Protein AF-0000000085929677 (afdb_homodimer)

Solvent-accessible surface area (backbone atoms only — not comparable to full-atom values): 17953 Å² total; per-residue (Å²): 84,42,35,70,57,29,48,53,64,52,58,79,39,58,42,32,33,99,44,81,72,55,66,71,58,53,51,53,22,50,50,44,24,48,51,40,72,34,74,93,67,55,65,31,50,36,37,35,42,33,67,50,66,70,58,38,46,54,53,15,62,35,29,79,76,27,44,45,28,61,43,31,46,30,35,38,38,39,21,22,24,54,87,64,30,90,55,18,65,49,28,34,31,30,22,50,46,33,34,44,47,38,31,30,44,69,70,28,25,24,28,84,19,81,25,55,98,37,56,42,52,99,88,42,39,20,41,56,52,50,26,66,75,28,57,47,55,86,59,46,39,45,47,32,37,33,27,31,22,39,56,63,64,86,77,81,72,75,54,75,82,55,57,57,57,88,40,33,13,38,64,30,57,82,32,73,62,114,84,42,35,71,57,27,48,54,64,52,57,79,39,59,42,31,33,100,45,80,72,56,67,69,57,53,51,53,23,50,50,44,24,47,50,40,71,34,75,93,68,55,65,31,51,36,37,35,43,32,66,50,67,70,59,36,45,54,52,15,62,36,29,80,78,28,43,46,29,61,45,31,46,29,35,39,38,39,19,21,24,54,86,65,30,90,55,18,66,48,29,32,31,31,22,52,46,32,34,45,46,40,31,31,45,71,70,30,25,23,28,84,19,80,26,54,97,37,58,41,52,100,86,40,37,19,43,56,53,50,26,66,74,29,58,47,56,87,59,47,41,46,47,32,37,33,27,32,22,41,58,62,64,85,77,80,71,76,56,75,79,55,56,58,57,89,39,33,12,39,63,29,56,83,32,76,63,116

Nearest PDB structures (foldseek):
  5j6c-assembly1_B  TM=9.788E-01  e=1.350E-22  Clostridioides difficile R20291
  8cqu-assembly1_A  TM=9.724E-01  e=2.068E-21  Bacteroides thetaiotaomicron
  3m5k-assembly1_B  TM=9.484E-01  e=1.165E-19  Parabacteroides distasonis ATCC 8503
  3kwk-assembly1_A-2  TM=9.460E-01  e=5.844E-19  Bacteroides thetaiotaomicron VPI-5482
  3e10-assembly1_A  TM=9.306E-01  e=8.952E-18  Clostridium acetobutylicum

Structure (mmCIF, N/CA/C/O backbone):
data_AF-0000000085929677-model_v1
#
loop_
_entity.id
_entity.type
_entity.pdbx_description
1 polymer 'Nitroreductase family protein'
#
loop_
_atom_site.group_PDB
_atom_site.id
_atom_site.type_symbol
_atom_site.label_atom_id
_atom_site.label_alt_id
_atom_site.label_comp_id
_atom_site.label_asym_id
_atom_site.label_entity_id
_atom_site.label_seq_id
_atom_site.pdbx_PDB_ins_code
_atom_site.Cartn_x
_atom_site.Cartn_y
_atom_site.Cartn_z
_atom_site.occupancy
_atom_site.B_iso_or_equiv
_atom_site.auth_seq_id
_atom_site.auth_comp_id
_atom_site.auth_asym_id
_atom_site.auth_atom_id
_atom_site.pdbx_PDB_model_num
ATOM 1 N N . MET A 1 1 ? 5.938 11.852 -14.688 1 96.94 1 MET A N 1
ATOM 2 C CA . MET A 1 1 ? 7.004 10.875 -14.531 1 96.94 1 MET A CA 1
ATOM 3 C C . MET A 1 1 ? 6.5 9.469 -14.836 1 96.94 1 MET A C 1
ATOM 5 O O . MET A 1 1 ? 5.363 9.125 -14.516 1 96.94 1 MET A O 1
ATOM 9 N N . GLU A 1 2 ? 7.379 8.625 -15.414 1 98.38 2 GLU A N 1
ATOM 10 C CA . GLU A 1 2 ? 7.02 7.238 -15.688 1 98.38 2 GLU A CA 1
ATOM 11 C C . GLU A 1 2 ? 6.883 6.438 -14.398 1 98.38 2 GLU A C 1
ATOM 13 O O . GLU A 1 2 ? 7.57 6.719 -13.414 1 98.38 2 GLU A O 1
ATOM 18 N N . PHE A 1 3 ? 6.012 5.434 -14.422 1 98.75 3 PHE A N 1
ATOM 19 C CA . PHE A 1 3 ? 5.695 4.672 -13.219 1 98.75 3 PHE A CA 1
ATOM 20 C C . PHE A 1 3 ? 6.953 4.07 -12.609 1 98.75 3 PHE A C 1
ATOM 22 O O . PHE A 1 3 ? 7.238 4.277 -11.43 1 98.75 3 PHE A O 1
ATOM 29 N N . PHE A 1 4 ? 7.723 3.307 -13.375 1 98.38 4 PHE A N 1
ATOM 30 C CA . PHE A 1 4 ? 8.867 2.594 -12.812 1 98.38 4 PHE A CA 1
ATOM 31 C C . PHE A 1 4 ? 9.945 3.57 -12.367 1 98.38 4 PHE A C 1
ATOM 33 O O . PHE A 1 4 ? 10.664 3.309 -11.398 1 98.38 4 PHE A O 1
ATOM 40 N N . GLU A 1 5 ? 10.047 4.66 -13.016 1 98.19 5 GLU A N 1
ATOM 41 C CA . GLU A 1 5 ? 10.945 5.719 -12.555 1 98.19 5 GLU A CA 1
ATOM 42 C C . GLU A 1 5 ? 10.5 6.27 -11.203 1 98.19 5 GLU A C 1
ATOM 44 O O . GLU A 1 5 ? 11.328 6.527 -10.328 1 98.19 5 GLU A O 1
ATOM 49 N N . THR A 1 6 ? 9.188 6.5 -11.039 1 98.75 6 THR A N 1
ATOM 50 C CA . THR A 1 6 ? 8.625 7.016 -9.797 1 98.75 6 THR A CA 1
ATOM 51 C C . THR A 1 6 ? 8.945 6.09 -8.633 1 98.75 6 THR A C 1
ATOM 53 O O . THR A 1 6 ? 9.391 6.547 -7.578 1 98.75 6 THR A O 1
ATOM 56 N N . VAL A 1 7 ? 8.75 4.789 -8.844 1 98.19 7 VAL A N 1
ATOM 57 C CA . VAL A 1 7 ? 8.984 3.777 -7.82 1 98.19 7 VAL A CA 1
ATOM 58 C C . VAL A 1 7 ? 10.461 3.756 -7.441 1 98.19 7 VAL A C 1
ATOM 60 O O . VAL A 1 7 ? 10.805 3.711 -6.258 1 98.19 7 VAL A O 1
ATOM 63 N N . LYS A 1 8 ? 11.273 3.814 -8.367 1 97.06 8 LYS A N 1
ATOM 64 C CA . LYS A 1 8 ? 12.711 3.756 -8.133 1 97.06 8 LYS A CA 1
ATOM 65 C C . LYS A 1 8 ? 13.211 5.035 -7.461 1 97.06 8 LYS A C 1
ATOM 67 O O . LYS A 1 8 ? 14.141 4.996 -6.656 1 97.06 8 LYS A O 1
ATOM 72 N N . LYS A 1 9 ? 12.625 6.125 -7.77 1 97.69 9 LYS A N 1
ATOM 73 C CA . LYS A 1 9 ? 13.062 7.434 -7.281 1 97.69 9 LYS A CA 1
ATOM 74 C C . LYS A 1 9 ? 12.555 7.691 -5.867 1 97.69 9 LYS A C 1
ATOM 76 O O . LYS A 1 9 ? 13.156 8.461 -5.117 1 97.69 9 LYS A O 1
ATOM 81 N N . ARG A 1 10 ? 11.43 7.113 -5.504 1 98.56 10 ARG A N 1
ATOM 82 C CA . ARG A 1 10 ? 10.836 7.375 -4.199 1 98.56 10 ARG A CA 1
ATOM 83 C C . ARG A 1 10 ? 11.797 7.016 -3.074 1 98.56 10 ARG A C 1
ATOM 85 O O . ARG A 1 10 ? 12.281 5.883 -3.002 1 98.56 10 ARG A O 1
ATOM 92 N N . ARG A 1 11 ? 12.117 7.926 -2.203 1 98.5 11 ARG A N 1
ATOM 93 C CA . ARG A 1 11 ? 12.883 7.816 -0.963 1 98.5 11 ARG A CA 1
ATOM 94 C C . ARG A 1 11 ? 12.172 8.539 0.178 1 98.5 11 ARG A C 1
ATOM 96 O O . ARG A 1 11 ? 11.391 9.469 -0.056 1 98.5 11 ARG A O 1
ATOM 103 N N . SER A 1 12 ? 12.492 8.086 1.365 1 98.69 12 SER A N 1
ATOM 104 C CA . SER A 1 12 ? 11.977 8.828 2.512 1 98.69 12 SER A CA 1
ATOM 105 C C . SER A 1 12 ? 12.734 10.133 2.713 1 98.69 12 SER A C 1
ATOM 107 O O . SER A 1 12 ? 13.867 10.125 3.201 1 98.69 12 SER A O 1
ATOM 109 N N . ILE A 1 13 ? 12.125 11.219 2.303 1 98.88 13 ILE A N 1
ATOM 110 C CA . ILE A 1 13 ? 12.695 12.555 2.463 1 98.88 13 ILE A CA 1
ATOM 111 C C . ILE A 1 13 ? 12.234 13.156 3.789 1 98.88 13 ILE A C 1
ATOM 113 O O . ILE A 1 13 ? 11.039 13.219 4.066 1 98.88 13 ILE A O 1
ATOM 117 N N . ARG A 1 14 ? 13.156 13.656 4.598 1 98.81 14 ARG A N 1
ATOM 118 C CA . ARG A 1 14 ? 12.82 14.039 5.965 1 98.81 14 ARG A CA 1
ATOM 119 C C . ARG A 1 14 ? 13.211 15.484 6.242 1 98.81 14 ARG A C 1
ATOM 121 O O . ARG A 1 14 ? 13.109 15.953 7.379 1 98.81 14 ARG A O 1
ATOM 128 N N . GLU A 1 15 ? 13.758 16.141 5.293 1 98.88 15 GLU A N 1
ATOM 129 C CA . GLU A 1 15 ? 14.062 17.578 5.332 1 98.88 15 GLU A CA 1
ATOM 130 C C . GLU A 1 15 ? 13.477 18.297 4.121 1 98.88 15 GLU A C 1
ATOM 132 O O . GLU A 1 15 ? 13.656 17.859 2.982 1 98.88 15 GLU A O 1
ATOM 137 N N . TYR A 1 16 ? 12.875 19.438 4.336 1 98.94 16 TYR A N 1
ATOM 138 C CA . TYR A 1 16 ? 12.125 20.094 3.277 1 98.94 16 TYR A CA 1
ATOM 139 C C . TYR A 1 16 ? 12.484 21.578 3.195 1 98.94 16 TYR A C 1
ATOM 141 O O . TYR A 1 16 ? 12.875 22.188 4.195 1 98.94 16 TYR A O 1
ATOM 149 N N . GLN A 1 17 ? 12.359 22.062 2.023 1 98.81 17 GLN A N 1
ATOM 150 C CA . GLN A 1 17 ? 12.492 23.5 1.821 1 98.81 17 GLN A CA 1
ATOM 151 C C . GLN A 1 17 ? 11.312 24.25 2.434 1 98.81 17 GLN A C 1
ATOM 153 O O . GLN A 1 17 ? 10.219 23.703 2.572 1 98.81 17 GLN A O 1
ATOM 158 N N . ASP A 1 18 ? 11.586 25.516 2.762 1 98.19 18 ASP A N 1
ATOM 159 C CA . ASP A 1 18 ? 10.508 26.391 3.195 1 98.19 18 ASP A CA 1
ATOM 160 C C . ASP A 1 18 ? 9.719 26.922 2 1 98.19 18 ASP A C 1
ATOM 162 O O . ASP A 1 18 ? 9.836 28.109 1.644 1 98.19 18 ASP A O 1
ATOM 166 N N . LYS A 1 19 ? 9.008 26.125 1.366 1 98.56 19 LYS A N 1
ATOM 167 C CA . LYS A 1 19 ? 8.219 26.391 0.167 1 98.56 19 LYS A CA 1
ATOM 168 C C . LYS A 1 19 ? 6.879 25.656 0.213 1 98.56 19 LYS A C 1
ATOM 170 O O . LYS A 1 19 ? 6.84 24.438 0.382 1 98.56 19 LYS A O 1
ATOM 175 N N . LYS A 1 20 ? 5.844 26.406 0.092 1 98.5 20 LYS A N 1
ATOM 176 C CA . LYS A 1 20 ? 4.5 25.844 0.166 1 98.5 20 LYS A CA 1
ATOM 177 C C . LYS A 1 20 ? 4.242 24.891 -1.002 1 98.5 20 LYS A C 1
ATOM 179 O O . LYS A 1 20 ? 4.688 25.141 -2.123 1 98.5 20 LYS A O 1
ATOM 184 N N . VAL A 1 21 ? 3.529 23.859 -0.742 1 98.88 21 VAL A N 1
ATOM 185 C CA . VAL A 1 21 ? 3.049 22.984 -1.802 1 98.88 21 VAL A CA 1
ATOM 186 C C . VAL A 1 21 ? 1.75 23.531 -2.385 1 98.88 21 VAL A C 1
ATOM 188 O O . VAL A 1 21 ? 0.782 23.766 -1.654 1 98.88 21 VAL A O 1
ATOM 191 N N . PRO A 1 22 ? 1.671 23.766 -3.629 1 98.69 22 PRO A N 1
ATOM 192 C CA . PRO A 1 22 ? 0.451 24.312 -4.23 1 98.69 22 PRO A CA 1
ATOM 193 C C . PRO A 1 22 ? -0.762 23.406 -4.027 1 98.69 22 PRO A C 1
ATOM 195 O O . PRO A 1 22 ? -0.64 22.172 -4.098 1 98.69 22 PRO A O 1
ATOM 198 N N . LYS A 1 23 ? -1.898 24.031 -3.844 1 98.25 23 LYS A N 1
ATOM 199 C CA . LYS A 1 23 ? -3.141 23.312 -3.594 1 98.25 23 LYS A CA 1
ATOM 200 C C . LYS A 1 23 ? -3.439 22.328 -4.723 1 98.25 23 LYS A C 1
ATOM 202 O O . LYS A 1 23 ? -3.926 21.219 -4.477 1 98.25 23 LYS A O 1
ATOM 207 N N . GLU A 1 24 ? -3.203 22.719 -5.934 1 98.44 24 GLU A N 1
ATOM 208 C CA . GLU A 1 24 ? -3.469 21.859 -7.086 1 98.44 24 GLU A CA 1
ATOM 209 C C . GLU A 1 24 ? -2.668 20.562 -7.008 1 98.44 24 GLU A C 1
ATOM 211 O O . GLU A 1 24 ? -3.145 19.516 -7.43 1 98.44 24 GLU A O 1
ATOM 216 N N . MET A 1 25 ? -1.439 20.641 -6.516 1 98.81 25 MET A N 1
ATOM 217 C CA . MET A 1 25 ? -0.612 19.453 -6.348 1 98.81 25 MET A CA 1
ATOM 218 C C . MET A 1 25 ? -1.161 18.547 -5.238 1 98.81 25 MET A C 1
ATOM 220 O O . MET A 1 25 ? -1.156 17.328 -5.363 1 98.81 25 MET A O 1
ATOM 224 N N . VAL A 1 26 ? -1.653 19.172 -4.156 1 98.94 26 VAL A N 1
ATOM 225 C CA . VAL A 1 26 ? -2.266 18.422 -3.066 1 98.94 26 VAL A CA 1
ATOM 226 C C . VAL A 1 26 ? -3.484 17.656 -3.586 1 98.94 26 VAL A C 1
ATOM 228 O O . VAL A 1 26 ? -3.678 16.484 -3.26 1 98.94 26 VAL A O 1
ATOM 231 N N . GLU A 1 27 ? -4.293 18.328 -4.406 1 98.62 27 GLU A N 1
ATOM 232 C CA . GLU A 1 27 ? -5.484 17.703 -4.977 1 98.62 27 GLU A CA 1
ATOM 233 C C . GLU A 1 27 ? -5.109 16.516 -5.863 1 98.62 27 GLU A C 1
ATOM 235 O O . GLU A 1 27 ? -5.762 15.469 -5.82 1 98.62 27 GLU A O 1
ATOM 240 N N . LYS A 1 28 ? -4.086 16.672 -6.652 1 98.5 28 LYS A N 1
ATOM 241 C CA . LYS A 1 28 ? -3.631 15.602 -7.523 1 98.5 28 LYS A CA 1
ATOM 242 C C . LYS A 1 28 ? -3.129 14.414 -6.711 1 98.5 28 LYS A C 1
ATOM 244 O O . LYS A 1 28 ? -3.371 13.258 -7.074 1 98.5 28 LYS A O 1
ATOM 249 N N . ILE A 1 29 ? -2.42 14.664 -5.66 1 98.94 29 ILE A N 1
ATOM 250 C CA . ILE A 1 29 ? -1.93 13.625 -4.762 1 98.94 29 ILE A CA 1
ATOM 251 C C . ILE A 1 29 ? -3.109 12.859 -4.164 1 98.94 29 ILE A C 1
ATOM 253 O O . ILE A 1 29 ? -3.121 11.625 -4.168 1 98.94 29 ILE A O 1
ATOM 257 N N . LEU A 1 30 ? -4.125 13.562 -3.707 1 98.81 30 LEU A N 1
ATOM 258 C CA . LEU A 1 30 ? -5.281 12.945 -3.068 1 98.81 30 LEU A CA 1
ATOM 259 C C . LEU A 1 30 ? -6.117 12.18 -4.086 1 98.81 30 LEU A C 1
ATOM 261 O O . LEU A 1 30 ? -6.703 11.141 -3.764 1 98.81 30 LEU A O 1
ATOM 265 N N . GLU A 1 31 ? -6.238 12.68 -5.289 1 97.75 31 GLU A N 1
ATOM 266 C CA . GLU A 1 31 ? -6.922 11.938 -6.34 1 97.75 31 GLU A CA 1
ATOM 267 C C . GLU A 1 31 ? -6.293 10.555 -6.535 1 97.75 31 GLU A C 1
ATOM 269 O O . GLU A 1 31 ? -7.004 9.562 -6.695 1 97.75 31 GLU A O 1
ATOM 274 N N . ALA A 1 32 ? -4.969 10.492 -6.543 1 98.44 32 ALA A N 1
ATOM 275 C CA . ALA A 1 32 ? -4.277 9.211 -6.637 1 98.44 32 ALA A CA 1
ATOM 276 C C . ALA A 1 32 ? -4.645 8.305 -5.469 1 98.44 32 ALA A C 1
ATOM 278 O O . ALA A 1 32 ? -4.789 7.09 -5.641 1 98.44 32 ALA A O 1
ATOM 279 N N . ALA A 1 33 ? -4.762 8.859 -4.301 1 98.75 33 ALA A N 1
ATOM 280 C CA . ALA A 1 33 ? -5.141 8.086 -3.125 1 98.75 33 ALA A CA 1
ATOM 281 C C . ALA A 1 33 ? -6.543 7.508 -3.275 1 98.75 33 ALA A C 1
ATOM 283 O O . ALA A 1 33 ? -6.793 6.355 -2.916 1 98.75 33 ALA A O 1
ATOM 284 N N . PHE A 1 34 ? -7.484 8.25 -3.873 1 98.25 34 PHE A N 1
ATOM 285 C CA . PHE A 1 34 ? -8.867 7.82 -4.039 1 98.25 34 PHE A CA 1
ATOM 286 C C . PHE A 1 34 ? -8.953 6.645 -5.004 1 98.25 34 PHE A C 1
ATOM 288 O O . PHE A 1 34 ? -9.844 5.801 -4.883 1 98.25 34 PHE A O 1
ATOM 295 N N . TYR A 1 35 ? -8 6.59 -5.859 1 97.81 35 TYR A N 1
ATOM 296 C CA . TYR A 1 35 ? -8.016 5.531 -6.863 1 97.81 35 TYR A CA 1
ATOM 297 C C . TYR A 1 35 ? -7.371 4.258 -6.324 1 97.81 35 TYR A C 1
ATOM 299 O O . TYR A 1 35 ? -7.363 3.227 -7 1 97.81 35 TYR A O 1
ATOM 307 N N . SER A 1 36 ? -6.805 4.324 -5.113 1 98.31 36 SER A N 1
ATOM 308 C CA . SER A 1 36 ? -6.262 3.102 -4.531 1 98.31 36 SER A CA 1
ATOM 309 C C . SER A 1 36 ? -7.355 2.059 -4.32 1 98.31 36 SER A C 1
ATOM 311 O O . SER A 1 36 ? -8.5 2.402 -4.035 1 98.31 36 SER A O 1
ATOM 313 N N . PRO A 1 37 ? -7.039 0.77 -4.516 1 98.38 37 PRO A N 1
ATOM 314 C CA . PRO A 1 37 ? -8.047 -0.258 -4.238 1 98.38 37 PRO A CA 1
ATOM 315 C C . PRO A 1 37 ? -8.375 -0.376 -2.752 1 98.38 37 PRO A C 1
ATOM 317 O O . PRO A 1 37 ? -7.551 -0.021 -1.903 1 98.38 37 PRO A O 1
ATOM 320 N N . SER A 1 38 ? -9.594 -0.816 -2.477 1 98.19 38 SER A N 1
ATOM 321 C CA . SER A 1 38 ? -10.039 -1.132 -1.124 1 98.19 38 SER A CA 1
ATOM 322 C C . SER A 1 38 ? -10.914 -2.381 -1.106 1 98.19 38 SER A C 1
ATOM 324 O O . SER A 1 38 ? -11.516 -2.74 -2.121 1 98.19 38 SER A O 1
ATOM 326 N N . SER A 1 39 ? -10.82 -3.043 0.003 1 98.38 39 SER A N 1
ATOM 327 C CA . SER A 1 39 ? -11.641 -4.238 0.16 1 98.38 39 SER A CA 1
ATOM 328 C C . SER A 1 39 ? -13.109 -3.941 -0.142 1 98.38 39 SER A C 1
ATOM 330 O O . SER A 1 39 ? -13.703 -3.035 0.449 1 98.38 39 SER A O 1
ATOM 332 N N . ARG A 1 40 ? -13.688 -4.688 -1.101 1 97.19 40 ARG A N 1
ATOM 333 C CA . ARG A 1 40 ? -15.078 -4.578 -1.521 1 97.19 40 ARG A CA 1
ATOM 334 C C . ARG A 1 40 ? -15.406 -3.158 -1.976 1 97.19 40 ARG A C 1
ATOM 336 O O . ARG A 1 40 ? -16.562 -2.742 -1.949 1 97.19 40 ARG A O 1
ATOM 343 N N . ASN A 1 41 ? -14.352 -2.42 -2.279 1 96.62 41 ASN A N 1
ATOM 344 C CA . ASN A 1 41 ? -14.5 -1.041 -2.73 1 96.62 41 ASN A CA 1
ATOM 345 C C . ASN A 1 41 ? -15.203 -0.18 -1.688 1 96.62 41 ASN A C 1
ATOM 347 O O . ASN A 1 41 ? -15.961 0.729 -2.035 1 96.62 41 ASN A O 1
ATOM 351 N N . ARG A 1 42 ? -14.898 -0.432 -0.428 1 97.75 42 ARG A N 1
ATOM 352 C CA . ARG A 1 42 ? -15.609 0.263 0.641 1 97.75 42 ARG A CA 1
ATOM 353 C C . ARG A 1 42 ? -14.984 1.628 0.915 1 97.75 42 ARG A C 1
ATOM 355 O O . ARG A 1 42 ? -15.617 2.488 1.534 1 97.75 42 ARG A O 1
ATOM 362 N N . ARG A 1 43 ? -13.734 1.856 0.545 1 98.06 43 ARG A N 1
ATOM 363 C CA . ARG A 1 43 ? -13.094 3.164 0.598 1 98.06 43 ARG A CA 1
ATOM 364 C C . ARG A 1 43 ? -13.18 3.762 1.998 1 98.06 43 ARG A C 1
ATOM 366 O O . ARG A 1 43 ? -13.688 4.871 2.174 1 98.06 43 ARG A O 1
ATOM 373 N N . PRO A 1 44 ? -12.492 3.045 2.969 1 98.69 44 PRO A N 1
ATOM 374 C CA . PRO A 1 44 ? -12.703 3.404 4.375 1 98.69 44 PRO A CA 1
ATOM 375 C C . PRO A 1 44 ? -11.82 4.57 4.82 1 98.69 44 PRO A C 1
ATOM 377 O O . PRO A 1 44 ? -11.719 4.848 6.016 1 98.69 44 PRO A O 1
ATOM 380 N N . TRP A 1 45 ? -11.242 5.301 3.979 1 98.5 45 TRP A N 1
ATOM 381 C CA . TRP A 1 45 ? -10.188 6.23 4.367 1 98.5 45 TRP A CA 1
ATOM 382 C C . TRP A 1 45 ? -10.758 7.613 4.664 1 98.5 45 TRP A C 1
ATOM 384 O O . TRP A 1 45 ? -11.781 8.008 4.094 1 98.5 45 TRP A O 1
ATOM 394 N N . HIS A 1 46 ? -10.164 8.289 5.551 1 98.88 46 HIS A N 1
ATOM 395 C CA . HIS A 1 46 ? -10.188 9.742 5.715 1 98.88 46 HIS A CA 1
ATOM 396 C C . HIS A 1 46 ? -8.781 10.328 5.625 1 98.88 46 HIS A C 1
ATOM 398 O O . HIS A 1 46 ? -7.812 9.695 6.062 1 98.88 46 HIS A O 1
ATOM 404 N N . PHE A 1 47 ? -8.695 11.492 5.047 1 98.94 47 PHE A N 1
ATOM 405 C CA . PHE A 1 47 ? -7.438 12.219 4.949 1 98.94 47 PHE A CA 1
ATOM 406 C C . PHE A 1 47 ? -7.562 13.602 5.582 1 98.94 47 PHE A C 1
ATOM 408 O O . PHE A 1 47 ? -8.461 14.367 5.23 1 98.94 47 PHE A O 1
ATOM 415 N N . ILE A 1 48 ? -6.707 13.883 6.516 1 99 48 ILE A N 1
ATOM 416 C CA . ILE A 1 48 ? -6.645 15.242 7.043 1 99 48 ILE A CA 1
ATOM 417 C C . ILE A 1 48 ? -5.43 15.969 6.469 1 99 48 ILE A C 1
ATOM 419 O O . ILE A 1 48 ? -4.289 15.586 6.742 1 99 48 ILE A O 1
ATOM 423 N N . VAL A 1 49 ? -5.699 16.953 5.652 1 99 49 VAL A N 1
ATOM 424 C CA . VAL A 1 49 ? -4.652 17.812 5.113 1 99 49 VAL A CA 1
ATOM 425 C C . VAL A 1 49 ? -4.285 18.891 6.133 1 99 49 VAL A C 1
ATOM 427 O O . VAL A 1 49 ? -5.141 19.656 6.562 1 99 49 VAL A O 1
ATOM 430 N N . VAL A 1 50 ? -3.037 18.922 6.535 1 98.94 50 VAL A N 1
ATOM 431 C CA . VAL A 1 50 ? -2.578 19.875 7.527 1 98.94 50 VAL A CA 1
ATOM 432 C C . VAL A 1 50 ? -1.525 20.797 6.914 1 98.94 50 VAL A C 1
ATOM 434 O O . VAL A 1 50 ? -0.427 20.344 6.57 1 98.94 50 VAL A O 1
ATOM 437 N N . ASP A 1 51 ? -1.865 22.031 6.734 1 98.69 51 ASP A N 1
ATOM 438 C CA . ASP A 1 51 ? -0.925 23 6.191 1 98.69 51 ASP A CA 1
ATOM 439 C C . ASP A 1 51 ? -0.724 24.172 7.152 1 98.69 51 ASP A C 1
ATOM 441 O O . ASP A 1 51 ? -0.11 25.188 6.797 1 98.69 51 ASP A O 1
ATOM 445 N N . ASP A 1 52 ? -1.339 24.031 8.383 1 98.69 52 ASP A N 1
ATOM 446 C CA . ASP A 1 52 ? -1.073 24.969 9.469 1 98.69 52 ASP A CA 1
ATOM 447 C C . ASP A 1 52 ? 0.251 24.641 10.156 1 98.69 52 ASP A C 1
ATOM 449 O O . ASP A 1 52 ? 0.418 23.562 10.719 1 98.69 52 ASP A O 1
ATOM 453 N N . ARG A 1 53 ? 1.141 25.594 10.203 1 98.44 53 ARG A N 1
ATOM 454 C CA . ARG A 1 53 ? 2.502 25.391 10.688 1 98.44 53 ARG A CA 1
ATOM 455 C C . ARG A 1 53 ? 2.506 24.984 12.156 1 98.44 53 ARG A C 1
ATOM 457 O O . ARG A 1 53 ? 3.242 24.078 12.555 1 98.44 53 ARG A O 1
ATOM 464 N N . ASP A 1 54 ? 1.737 25.594 12.93 1 98.69 54 ASP A N 1
ATOM 465 C CA . ASP A 1 54 ? 1.68 25.281 14.352 1 98.69 54 ASP A CA 1
ATOM 466 C C . ASP A 1 54 ? 1.186 23.859 14.578 1 98.69 54 ASP A C 1
ATOM 468 O O . ASP A 1 54 ? 1.709 23.141 15.43 1 98.69 54 ASP A O 1
ATOM 472 N N . LEU A 1 55 ? 0.17 23.438 13.852 1 98.88 55 LEU A N 1
ATOM 473 C CA . LEU A 1 55 ? -0.353 22.078 13.969 1 98.88 55 LEU A CA 1
ATOM 474 C C . LEU A 1 55 ? 0.687 21.062 13.523 1 98.88 55 LEU A C 1
ATOM 476 O O . LEU A 1 55 ? 0.812 19.984 14.125 1 98.88 55 LEU A O 1
ATOM 480 N N . ILE A 1 56 ? 1.403 21.359 12.461 1 98.94 56 ILE A N 1
ATOM 481 C CA . ILE A 1 56 ? 2.418 20.438 11.969 1 98.94 56 ILE A CA 1
ATOM 482 C C . ILE A 1 56 ? 3.502 20.25 13.031 1 98.94 56 ILE A C 1
ATOM 484 O O . ILE A 1 56 ? 3.975 19.125 13.258 1 98.94 56 ILE A O 1
ATOM 488 N N . ILE A 1 57 ? 3.895 21.344 13.688 1 98.88 57 ILE A N 1
ATOM 489 C CA . ILE A 1 57 ? 4.887 21.25 14.75 1 98.88 57 ILE A CA 1
ATOM 490 C C . ILE A 1 57 ? 4.355 20.375 15.883 1 98.88 57 ILE A C 1
ATOM 492 O O . ILE A 1 57 ? 5.086 19.547 16.422 1 98.88 57 ILE A O 1
ATOM 496 N N . LYS A 1 58 ? 3.121 20.547 16.234 1 98.94 58 LYS A N 1
ATOM 497 C CA . LYS A 1 58 ? 2.525 19.703 17.281 1 98.94 58 LYS A CA 1
ATOM 498 C C . LYS A 1 58 ? 2.449 18.25 16.844 1 98.94 58 LYS A C 1
ATOM 500 O O . LYS A 1 58 ? 2.66 17.344 17.641 1 98.94 58 LYS A O 1
ATOM 505 N N . LEU A 1 59 ? 2.07 17.969 15.562 1 98.94 59 LEU A N 1
ATOM 506 C CA . LEU A 1 59 ? 2.094 16.609 15.039 1 98.94 59 LEU A CA 1
ATOM 507 C C . LEU A 1 59 ? 3.484 16 15.172 1 98.94 59 LEU A C 1
ATOM 509 O O . LEU A 1 59 ? 3.617 14.812 15.484 1 98.94 59 LEU A O 1
ATOM 513 N N . SER A 1 60 ? 4.543 16.828 14.914 1 98.94 60 SER A N 1
ATOM 514 C CA . SER A 1 60 ? 5.918 16.344 14.977 1 98.94 60 SER A CA 1
ATOM 515 C C . SER A 1 60 ? 6.273 15.867 16.391 1 98.94 60 SER A C 1
ATOM 517 O O . SER A 1 60 ? 7.258 15.148 16.578 1 98.94 60 SER A O 1
ATOM 519 N N . GLN A 1 61 ? 5.484 16.25 17.344 1 98.81 61 GLN A N 1
ATOM 520 C CA . GLN A 1 61 ? 5.742 15.922 18.75 1 98.81 61 GLN A CA 1
ATOM 521 C C . GLN A 1 61 ? 4.984 14.664 19.172 1 98.81 61 GLN A C 1
ATOM 523 O O . GLN A 1 61 ? 5.125 14.203 20.297 1 98.81 61 GLN A O 1
ATOM 528 N N . ALA A 1 62 ? 4.18 14.117 18.297 1 98.88 62 ALA A N 1
ATOM 529 C CA . ALA A 1 62 ? 3.385 12.938 18.641 1 98.88 62 ALA A CA 1
ATOM 530 C C . ALA A 1 62 ? 4.277 11.789 19.094 1 98.88 62 ALA A C 1
ATOM 532 O O . ALA A 1 62 ? 3.939 11.062 20.031 1 98.88 62 ALA A O 1
ATOM 533 N N . ARG A 1 63 ? 5.387 11.594 18.453 1 97.81 63 ARG A N 1
ATOM 534 C CA . ARG A 1 63 ? 6.434 10.648 18.812 1 97.81 63 ARG A CA 1
ATOM 535 C C . ARG A 1 63 ? 7.723 10.93 18.047 1 97.81 63 ARG A C 1
ATOM 537 O O . ARG A 1 63 ? 7.723 11.695 17.078 1 97.81 63 ARG A O 1
ATOM 544 N N . SER A 1 64 ? 8.758 10.336 18.422 1 97.81 64 SER A N 1
ATOM 545 C CA . SER A 1 64 ? 10.078 10.641 17.891 1 97.81 64 SER A CA 1
ATOM 546 C C . SER A 1 64 ? 10.133 10.391 16.375 1 97.81 64 SER A C 1
ATOM 548 O O . SER A 1 64 ? 10.805 11.117 15.648 1 97.81 64 SER A O 1
ATOM 550 N N . ALA A 1 65 ? 9.406 9.414 15.867 1 97.62 65 ALA A N 1
ATOM 551 C CA . ALA A 1 65 ? 9.43 9.023 14.453 1 97.62 65 ALA A CA 1
ATOM 552 C C . ALA A 1 65 ? 8.766 10.086 13.586 1 97.62 65 ALA A C 1
ATOM 554 O O . ALA A 1 65 ? 8.898 10.062 12.359 1 97.62 65 ALA A O 1
ATOM 555 N N . LEU A 1 66 ? 8.125 11.047 14.164 1 98.88 66 LEU A N 1
ATOM 556 C CA . LEU A 1 66 ? 7.43 12.086 13.414 1 98.88 66 LEU A CA 1
ATOM 557 C C . LEU A 1 66 ? 8.195 13.406 13.484 1 98.88 66 LEU A C 1
ATOM 559 O O . LEU A 1 66 ? 7.738 14.422 12.945 1 98.88 66 LEU A O 1
ATOM 563 N N . LYS A 1 67 ? 9.336 13.445 14.055 1 98.88 67 LYS A N 1
ATOM 564 C CA . LYS A 1 67 ? 10.094 14.68 14.266 1 98.88 67 LYS A CA 1
ATOM 565 C C . LYS A 1 67 ? 10.414 15.359 12.945 1 98.88 67 LYS A C 1
ATOM 567 O O . LYS A 1 67 ? 10.477 16.594 12.867 1 98.88 67 LYS A O 1
ATOM 572 N N . PHE A 1 68 ? 10.57 14.555 11.859 1 98.81 68 PHE A N 1
ATOM 573 C CA . PHE A 1 68 ? 10.938 15.086 10.555 1 98.81 68 PHE A CA 1
ATOM 574 C C . PHE A 1 68 ? 9.867 16.047 10.039 1 98.81 68 PHE A C 1
ATOM 576 O O . PHE A 1 68 ? 10.133 16.859 9.148 1 98.81 68 PHE A O 1
ATOM 583 N N . LEU A 1 69 ? 8.68 16.016 10.578 1 98.88 69 LEU A N 1
ATOM 584 C CA . LEU A 1 69 ? 7.586 16.875 10.148 1 98.88 69 LEU A CA 1
ATOM 585 C C . LEU A 1 69 ? 7.906 18.344 10.438 1 98.88 69 LEU A C 1
ATOM 587 O O . LEU A 1 69 ? 7.273 19.25 9.883 1 98.88 69 LEU A O 1
ATOM 591 N N . GLU A 1 70 ? 8.82 18.594 11.305 1 98.75 70 GLU A N 1
ATOM 592 C CA . GLU A 1 70 ? 9.117 19.953 11.766 1 98.75 70 GLU A CA 1
ATOM 593 C C . GLU A 1 70 ? 9.406 20.875 10.594 1 98.75 70 GLU A C 1
ATOM 595 O O . GLU A 1 70 ? 9.094 22.078 10.648 1 98.75 70 GLU A O 1
ATOM 600 N N . THR A 1 71 ? 9.977 20.359 9.516 1 98.69 71 THR A N 1
ATOM 601 C CA . THR A 1 71 ? 10.328 21.219 8.391 1 98.69 71 THR A CA 1
ATOM 602 C C . THR A 1 71 ? 9.367 21 7.223 1 98.69 71 THR A C 1
ATOM 604 O O . THR A 1 71 ? 9.516 21.625 6.164 1 98.69 71 THR A O 1
ATOM 607 N N . ALA A 1 72 ? 8.414 20.109 7.398 1 98.88 72 ALA A N 1
ATOM 608 C CA . ALA A 1 72 ? 7.48 19.844 6.309 1 98.88 72 ALA A CA 1
ATOM 609 C C . ALA A 1 72 ? 6.449 20.953 6.18 1 98.88 72 ALA A C 1
ATOM 611 O O . ALA A 1 72 ? 5.801 21.328 7.164 1 98.88 72 ALA A O 1
ATOM 612 N N . PRO A 1 73 ? 6.273 21.484 5.023 1 98.94 73 PRO A N 1
ATOM 613 C CA . PRO A 1 73 ? 5.246 22.5 4.836 1 98.94 73 PRO A CA 1
ATOM 614 C C . PRO A 1 73 ? 3.834 21.922 4.777 1 98.94 73 PRO A C 1
ATOM 616 O O . PRO A 1 73 ? 2.852 22.672 4.879 1 98.94 73 PRO A O 1
ATOM 619 N N . LEU A 1 74 ? 3.668 20.641 4.539 1 98.94 74 LEU A N 1
ATOM 620 C CA . LEU A 1 74 ? 2.406 19.922 4.379 1 98.94 74 LEU A CA 1
ATOM 621 C C . LEU A 1 74 ? 2.471 18.547 5.051 1 98.94 74 LEU A C 1
ATOM 623 O O . LEU A 1 74 ? 3.486 17.859 4.957 1 98.94 74 LEU A O 1
ATOM 627 N N . ALA A 1 75 ? 1.44 18.203 5.746 1 99 75 ALA A N 1
ATOM 628 C CA . ALA A 1 75 ? 1.248 16.844 6.258 1 99 75 ALA A CA 1
ATOM 629 C C . ALA A 1 75 ? -0.13 16.312 5.883 1 99 75 ALA A C 1
ATOM 631 O O . ALA A 1 75 ? -1.102 17.062 5.816 1 99 75 ALA A O 1
ATOM 632 N N . ILE A 1 76 ? -0.212 15.094 5.555 1 99 76 ILE A N 1
ATOM 633 C CA . ILE A 1 76 ? -1.49 14.414 5.383 1 99 76 ILE A CA 1
ATOM 634 C C . ILE A 1 76 ? -1.612 13.281 6.402 1 99 76 ILE A C 1
ATOM 636 O O . ILE A 1 76 ? -0.811 12.344 6.398 1 99 76 ILE A O 1
ATOM 640 N N . VAL A 1 77 ? -2.545 13.367 7.324 1 99 77 VAL A N 1
ATOM 641 C CA . VAL A 1 77 ? -2.863 12.297 8.258 1 99 77 VAL A CA 1
ATOM 642 C C . VAL A 1 77 ? -3.77 11.266 7.586 1 99 77 VAL A C 1
ATOM 644 O O . VAL A 1 77 ? -4.867 11.602 7.133 1 99 77 VAL A O 1
ATOM 647 N N . VAL A 1 78 ? -3.32 10.07 7.484 1 99 78 VAL A N 1
ATOM 648 C CA . VAL A 1 78 ? -4.055 9 6.82 1 99 78 VAL A CA 1
ATOM 649 C C . VAL A 1 78 ? -4.801 8.164 7.859 1 99 78 VAL A C 1
ATOM 651 O O . VAL A 1 78 ? -4.184 7.555 8.734 1 99 78 VAL A O 1
ATOM 654 N N . CYS A 1 79 ? -6.086 8.086 7.715 1 98.94 79 CYS A N 1
ATOM 655 C CA . CYS A 1 79 ? -6.949 7.43 8.688 1 98.94 79 CYS A CA 1
ATOM 656 C C . CYS A 1 79 ? -7.762 6.316 8.031 1 98.94 79 CYS A C 1
ATOM 658 O O . CYS A 1 79 ? -7.84 6.238 6.805 1 98.94 79 CYS A O 1
ATOM 660 N N . GLY A 1 80 ? -8.211 5.387 8.789 1 98.88 80 GLY A N 1
ATOM 661 C CA . GLY A 1 80 ? -9.156 4.348 8.398 1 98.88 80 GLY A CA 1
ATOM 662 C C . GLY A 1 80 ? -10.344 4.238 9.328 1 98.88 80 GLY A C 1
ATOM 663 O O . GLY A 1 80 ? -10.18 4.16 10.555 1 98.88 80 GLY A O 1
ATOM 664 N N . ASP A 1 81 ? -11.531 4.234 8.836 1 98.81 81 ASP A N 1
ATOM 665 C CA . ASP A 1 81 ? -12.781 4.164 9.586 1 98.81 81 ASP A CA 1
ATOM 666 C C . ASP A 1 81 ? -13.195 2.717 9.828 1 98.81 81 ASP A C 1
ATOM 668 O O . ASP A 1 81 ? -13.648 2.033 8.906 1 98.81 81 ASP A O 1
ATOM 672 N N . GLU A 1 82 ? -13.117 2.27 11.008 1 98.44 82 GLU A N 1
ATOM 673 C CA . GLU A 1 82 ? -13.406 0.883 11.359 1 98.44 82 GLU A CA 1
ATOM 674 C C . GLU A 1 82 ? -14.891 0.562 11.156 1 98.44 82 GLU A C 1
ATOM 676 O O . GLU A 1 82 ? -15.258 -0.604 11.008 1 98.44 82 GLU A O 1
ATOM 681 N N . ASN A 1 83 ? -15.758 1.597 11.172 1 98.56 83 ASN A N 1
ATOM 682 C CA . ASN A 1 83 ? -17.188 1.376 10.938 1 98.56 83 ASN A CA 1
ATOM 683 C C . ASN A 1 83 ? -17.469 1.055 9.477 1 98.56 83 ASN A C 1
ATOM 685 O O . ASN A 1 83 ? -18.531 0.532 9.148 1 98.56 83 ASN A O 1
ATOM 689 N N . ILE A 1 84 ? -16.547 1.393 8.609 1 98.5 84 ILE A N 1
ATOM 690 C CA . ILE A 1 84 ? -16.766 1.204 7.18 1 98.5 84 ILE A CA 1
ATOM 691 C C . ILE A 1 84 ? -16.203 -0.152 6.75 1 98.5 84 ILE A C 1
ATOM 693 O O . ILE A 1 84 ? -16.812 -0.85 5.938 1 98.5 84 ILE A O 1
ATOM 697 N N . SER A 1 85 ? -15.094 -0.556 7.332 1 98.31 85 SER A N 1
ATOM 698 C CA . SER A 1 85 ? -14.461 -1.804 6.918 1 98.31 85 SER A CA 1
ATOM 699 C C . SER A 1 85 ? -13.508 -2.324 7.988 1 98.31 85 SER A C 1
ATOM 701 O O . SER A 1 85 ? -12.734 -1.557 8.57 1 98.31 85 SER A O 1
ATOM 703 N N . SER A 1 86 ? -13.516 -3.625 8.195 1 97.81 86 SER A N 1
ATOM 704 C CA . SER A 1 86 ? -12.523 -4.254 9.062 1 97.81 86 SER A CA 1
ATOM 705 C C . SER A 1 86 ? -11.164 -4.363 8.367 1 97.81 86 SER A C 1
ATOM 707 O O . SER A 1 86 ? -10.156 -4.652 9.008 1 97.81 86 SER A O 1
ATOM 709 N N . ALA A 1 87 ? -11.125 -4.09 7.066 1 98.56 87 ALA A N 1
ATOM 710 C CA . ALA A 1 87 ? -9.898 -4.203 6.281 1 98.56 87 ALA A CA 1
ATOM 711 C C . ALA A 1 87 ? -9.203 -2.848 6.152 1 98.56 87 ALA A C 1
ATOM 713 O O . ALA A 1 87 ? -8.297 -2.684 5.332 1 98.56 87 ALA A O 1
ATOM 714 N N . TRP A 1 88 ? -9.617 -1.903 7.016 1 98.81 88 TRP A N 1
ATOM 715 C CA . TRP A 1 88 ? -9.18 -0.52 6.852 1 98.81 88 TRP A CA 1
ATOM 716 C C . TRP A 1 88 ? -7.66 -0.413 6.914 1 98.81 88 TRP A C 1
ATOM 718 O O . TRP A 1 88 ? -7.066 0.458 6.273 1 98.81 88 TRP A O 1
ATOM 728 N N . VAL A 1 89 ? -7.031 -1.304 7.629 1 98.81 89 VAL A N 1
ATOM 729 C CA . VAL A 1 89 ? -5.59 -1.193 7.84 1 98.81 89 VAL A CA 1
ATOM 730 C C . VAL A 1 89 ? -4.855 -1.423 6.52 1 98.81 89 VAL A C 1
ATOM 732 O O . VAL A 1 89 ? -3.918 -0.695 6.188 1 98.81 89 VAL A O 1
ATOM 735 N N . PHE A 1 90 ? -5.285 -2.434 5.738 1 98.81 90 PHE A N 1
ATOM 736 C CA . PHE A 1 90 ? -4.703 -2.713 4.43 1 98.81 90 PHE A CA 1
ATOM 737 C C . PHE A 1 90 ? -5.02 -1.594 3.445 1 98.81 90 PHE A C 1
ATOM 739 O O . PHE A 1 90 ? -4.125 -1.087 2.766 1 98.81 90 PHE A O 1
ATOM 746 N N . ASP A 1 91 ? -6.297 -1.19 3.457 1 98.88 91 ASP A N 1
ATOM 747 C CA . ASP A 1 91 ? -6.789 -0.178 2.527 1 98.88 91 ASP A CA 1
ATOM 748 C C . ASP A 1 91 ? -6.086 1.159 2.748 1 98.88 91 ASP A C 1
ATOM 750 O O . ASP A 1 91 ? -5.68 1.818 1.79 1 98.88 91 ASP A O 1
ATOM 754 N N . ALA A 1 92 ? -5.926 1.55 4.008 1 98.94 92 ALA A N 1
ATOM 755 C CA . ALA A 1 92 ? -5.266 2.812 4.332 1 98.94 92 ALA A CA 1
ATOM 756 C C . ALA A 1 92 ? -3.773 2.748 4.016 1 98.94 92 ALA A C 1
ATOM 758 O O . ALA A 1 92 ? -3.172 3.75 3.617 1 98.94 92 ALA A O 1
ATOM 759 N N . SER A 1 93 ? -3.143 1.59 4.215 1 98.94 93 SER A N 1
ATOM 760 C CA . SER A 1 93 ? -1.732 1.429 3.875 1 98.94 93 SER A CA 1
ATOM 761 C C . SER A 1 93 ? -1.495 1.634 2.383 1 98.94 93 SER A C 1
ATOM 763 O O . SER A 1 93 ? -0.542 2.311 1.987 1 98.94 93 SER A O 1
ATOM 765 N N . ILE A 1 94 ? -2.354 1.063 1.604 1 98.94 94 ILE A N 1
ATOM 766 C CA . ILE A 1 94 ? -2.268 1.188 0.153 1 98.94 94 ILE A CA 1
ATOM 767 C C . ILE A 1 94 ? -2.463 2.648 -0.252 1 98.94 94 ILE A C 1
ATOM 769 O O . ILE A 1 94 ? -1.685 3.189 -1.041 1 98.94 94 ILE A O 1
ATOM 773 N N . ALA A 1 95 ? -3.453 3.285 0.315 1 98.94 95 ALA A N 1
ATOM 774 C CA . ALA A 1 95 ? -3.729 4.684 0 1 98.94 95 ALA A CA 1
ATOM 775 C C . ALA A 1 95 ? -2.557 5.578 0.398 1 98.94 95 ALA A C 1
ATOM 777 O O . ALA A 1 95 ? -2.203 6.508 -0.328 1 98.94 95 ALA A O 1
ATOM 778 N N . ALA A 1 96 ? -1.974 5.316 1.548 1 99 96 ALA A N 1
ATOM 779 C CA . ALA A 1 96 ? -0.817 6.074 2.018 1 99 96 ALA A CA 1
ATOM 780 C C . ALA A 1 96 ? 0.344 5.969 1.032 1 99 96 ALA A C 1
ATOM 782 O O . ALA A 1 96 ? 1.048 6.953 0.789 1 99 96 ALA A O 1
ATOM 783 N N . GLU A 1 97 ? 0.539 4.816 0.522 1 98.94 97 GLU A N 1
ATOM 784 C CA . GLU A 1 97 ? 1.617 4.645 -0.448 1 98.94 97 GLU A CA 1
ATOM 785 C C . GLU A 1 97 ? 1.302 5.367 -1.755 1 98.94 97 GLU A C 1
ATOM 787 O O . GLU A 1 97 ? 2.197 5.918 -2.398 1 98.94 97 GLU A O 1
ATOM 792 N N . HIS A 1 98 ? 0.009 5.34 -2.188 1 98.94 98 HIS A N 1
ATOM 793 C CA . HIS A 1 98 ? -0.376 6.148 -3.34 1 98.94 98 HIS A CA 1
ATOM 794 C C . HIS A 1 98 ? 0.009 7.609 -3.143 1 98.94 98 HIS A C 1
ATOM 796 O O . HIS A 1 98 ? 0.497 8.258 -4.07 1 98.94 98 HIS A O 1
ATOM 802 N N . ILE A 1 99 ? -0.181 8.109 -1.948 1 99 99 ILE A N 1
ATOM 803 C CA . ILE A 1 99 ? 0.158 9.492 -1.628 1 99 99 ILE A CA 1
ATOM 804 C C . ILE A 1 99 ? 1.66 9.711 -1.795 1 99 99 ILE A C 1
ATOM 806 O O . ILE A 1 99 ? 2.088 10.672 -2.432 1 99 99 ILE A O 1
ATOM 810 N N . GLN A 1 100 ? 2.49 8.828 -1.271 1 98.94 100 GLN A N 1
ATOM 811 C CA . GLN A 1 100 ? 3.939 8.977 -1.345 1 98.94 100 GLN A CA 1
ATOM 812 C C . GLN A 1 100 ? 4.426 8.914 -2.789 1 98.94 100 GLN A C 1
ATOM 814 O O . GLN A 1 100 ? 5.27 9.711 -3.201 1 98.94 100 GLN A O 1
ATOM 819 N N . LEU A 1 101 ? 3.895 7.973 -3.561 1 98.94 101 LEU A N 1
ATOM 820 C CA . LEU A 1 101 ? 4.305 7.84 -4.953 1 98.94 101 LEU A CA 1
ATOM 821 C C . LEU A 1 101 ? 3.852 9.039 -5.773 1 98.94 101 LEU A C 1
ATOM 823 O O . LEU A 1 101 ? 4.586 9.523 -6.637 1 98.94 101 LEU A O 1
ATOM 827 N N . ALA A 1 102 ? 2.641 9.508 -5.527 1 98.94 102 ALA A N 1
ATOM 828 C CA . ALA A 1 102 ? 2.141 10.68 -6.234 1 98.94 102 ALA A CA 1
ATOM 829 C C . ALA A 1 102 ? 3.008 11.906 -5.945 1 98.94 102 ALA A C 1
ATOM 831 O O . ALA A 1 102 ? 3.324 12.68 -6.855 1 98.94 102 ALA A O 1
ATOM 832 N N . ALA A 1 103 ? 3.412 12.102 -4.668 1 98.94 103 ALA A N 1
ATOM 833 C CA . ALA A 1 103 ? 4.328 13.188 -4.324 1 98.94 103 ALA A CA 1
ATOM 834 C C . ALA A 1 103 ? 5.625 13.086 -5.121 1 98.94 103 ALA A C 1
ATOM 836 O O . ALA A 1 103 ? 6.082 14.07 -5.707 1 98.94 103 ALA A O 1
ATOM 837 N N . THR A 1 104 ? 6.18 11.898 -5.18 1 98.94 104 THR A N 1
ATOM 838 C CA . THR A 1 104 ? 7.41 11.664 -5.922 1 98.94 104 THR A CA 1
ATOM 839 C C . THR A 1 104 ? 7.219 11.992 -7.402 1 98.94 104 THR A C 1
ATOM 841 O O . THR A 1 104 ? 8.062 12.648 -8.008 1 98.94 104 THR A O 1
ATOM 844 N N . ALA A 1 105 ? 6.066 11.562 -7.957 1 98.94 105 ALA A N 1
ATOM 845 C CA . ALA A 1 105 ? 5.777 11.781 -9.375 1 98.94 105 ALA A CA 1
ATOM 846 C C . ALA A 1 105 ? 5.672 13.273 -9.688 1 98.94 105 ALA A C 1
ATOM 848 O O . ALA A 1 105 ? 5.852 13.68 -10.836 1 98.94 105 ALA A O 1
ATOM 849 N N . LEU A 1 106 ? 5.391 14.078 -8.695 1 98.88 106 LEU A N 1
ATOM 850 C CA . LEU A 1 106 ? 5.262 15.523 -8.852 1 98.88 106 LEU A CA 1
ATOM 851 C C . LEU A 1 106 ? 6.547 16.234 -8.438 1 98.88 106 LEU A C 1
ATOM 853 O O . LEU A 1 106 ? 6.551 17.438 -8.211 1 98.88 106 LEU A O 1
ATOM 857 N N . ASP A 1 107 ? 7.59 15.477 -8.227 1 98.62 107 ASP A N 1
ATOM 858 C CA . ASP A 1 107 ? 8.922 15.961 -7.867 1 98.62 107 ASP A CA 1
ATOM 859 C C . ASP A 1 107 ? 8.93 16.547 -6.453 1 98.62 107 ASP A C 1
ATOM 861 O O . ASP A 1 107 ? 9.703 17.453 -6.16 1 98.62 107 ASP A O 1
ATOM 865 N N . LEU A 1 108 ? 8.039 16.141 -5.629 1 98.94 108 LEU A N 1
ATOM 866 C CA . LEU A 1 108 ? 8.055 16.406 -4.195 1 98.94 108 LEU A CA 1
ATOM 867 C C . LEU A 1 108 ? 8.695 15.258 -3.426 1 98.94 108 LEU A C 1
ATOM 869 O O . LEU A 1 108 ? 8.898 14.18 -3.979 1 98.94 108 LEU A O 1
ATOM 873 N N . GLY A 1 109 ? 9.148 15.547 -2.174 1 98.88 109 GLY A N 1
ATOM 874 C CA . GLY A 1 109 ? 9.547 14.531 -1.217 1 98.88 109 GLY A CA 1
ATOM 875 C C . GLY A 1 109 ? 8.453 14.18 -0.229 1 98.88 109 GLY A C 1
ATOM 876 O O . GLY A 1 109 ? 7.551 14.984 0.023 1 98.88 109 GLY A O 1
ATOM 877 N N . ALA A 1 110 ? 8.5 13.039 0.303 1 98.94 110 ALA A N 1
ATOM 878 C CA . ALA A 1 110 ? 7.539 12.578 1.299 1 98.94 110 ALA A CA 1
ATOM 879 C C . ALA A 1 110 ? 8.164 11.57 2.25 1 98.94 110 ALA A C 1
ATOM 881 O O . ALA A 1 110 ? 9.164 10.922 1.909 1 98.94 110 ALA A O 1
ATOM 882 N N . CYS A 1 111 ? 7.609 11.461 3.395 1 98.94 111 CYS A N 1
ATOM 883 C CA . CYS A 1 111 ? 8.023 10.445 4.355 1 98.94 111 CYS A CA 1
ATOM 884 C C . CYS A 1 111 ? 6.852 10.023 5.238 1 98.94 111 CYS A C 1
ATOM 886 O O . CYS A 1 111 ? 6.086 10.875 5.707 1 98.94 111 CYS A O 1
ATOM 888 N N . TRP A 1 112 ? 6.777 8.742 5.43 1 98.94 112 TRP A N 1
ATOM 889 C CA . TRP A 1 112 ? 5.785 8.086 6.273 1 98.94 112 TRP A CA 1
ATOM 890 C C . TRP A 1 112 ? 6.227 8.086 7.734 1 98.94 112 TRP A C 1
ATOM 892 O O . TRP A 1 112 ? 7.277 7.535 8.07 1 98.94 112 TRP A O 1
ATOM 902 N N . GLY A 1 113 ? 5.504 8.766 8.633 1 98.88 113 GLY A N 1
ATOM 903 C CA . GLY A 1 113 ? 5.609 8.594 10.078 1 98.88 113 GLY A CA 1
ATOM 904 C C . GLY A 1 113 ? 4.492 7.746 10.656 1 98.88 113 GLY A C 1
ATOM 905 O O . GLY A 1 113 ? 3.344 8.18 10.727 1 98.88 113 GLY A O 1
ATOM 906 N N . HIS A 1 114 ? 4.824 6.586 11.172 1 98.88 114 HIS A N 1
ATOM 907 C CA . HIS A 1 114 ? 3.836 5.609 11.609 1 98.88 114 HIS A CA 1
ATOM 908 C C . HIS A 1 114 ? 3.232 5.996 12.953 1 98.88 114 HIS A C 1
ATOM 910 O O . HIS A 1 114 ? 3.943 6.473 13.844 1 98.88 114 HIS A O 1
ATOM 916 N N . VAL A 1 115 ? 1.927 5.738 13.094 1 98.94 115 VAL A N 1
ATOM 917 C CA . VAL A 1 115 ? 1.223 6.191 14.289 1 98.94 115 VAL A CA 1
ATOM 918 C C . VAL A 1 115 ? 0.521 5.008 14.961 1 98.94 115 VAL A C 1
ATOM 920 O O . VAL A 1 115 ? 0.576 4.852 16.188 1 98.94 115 VAL A O 1
ATOM 923 N N . LEU A 1 116 ? -0.141 4.18 14.219 1 98.81 116 LEU A N 1
ATOM 924 C CA . LEU A 1 116 ? -1.017 3.129 14.734 1 98.81 116 LEU A CA 1
ATOM 925 C C . LEU A 1 116 ? -0.258 2.201 15.672 1 98.81 116 LEU A C 1
ATOM 927 O O . LEU A 1 116 ? 0.848 1.757 15.359 1 98.81 116 LEU A O 1
ATOM 931 N N . GLU A 1 117 ? -0.843 1.989 16.828 1 98.12 117 GLU A N 1
ATOM 932 C CA . GLU A 1 117 ? -0.337 1.054 17.828 1 98.12 117 GLU A CA 1
ATOM 933 C C . GLU A 1 117 ? 1.049 1.466 18.312 1 98.12 117 GLU A C 1
ATOM 935 O O . GLU A 1 117 ? 1.893 0.612 18.594 1 98.12 117 GLU A O 1
ATOM 940 N N . ARG A 1 118 ? 1.315 2.711 18.312 1 98.62 118 ARG A N 1
ATOM 941 C CA . ARG A 1 118 ? 2.529 3.287 18.891 1 98.62 118 ARG A CA 1
ATOM 942 C C . ARG A 1 118 ? 2.199 4.223 20.047 1 98.62 118 ARG A C 1
ATOM 944 O O . ARG A 1 118 ? 1.062 4.684 20.172 1 98.62 118 ARG A O 1
ATOM 951 N N . GLN A 1 119 ? 3.223 4.496 20.781 1 98.62 119 GLN A N 1
ATOM 952 C CA . GLN A 1 119 ? 3.004 5.301 21.984 1 98.62 119 GLN A CA 1
ATOM 953 C C . GLN A 1 119 ? 3.529 6.719 21.797 1 98.62 119 GLN A C 1
ATOM 955 O O . GLN A 1 119 ? 4.551 6.93 21.141 1 98.62 119 GLN A O 1
ATOM 960 N N . HIS A 1 120 ? 2.805 7.625 22.281 1 98.62 120 HIS A N 1
ATOM 961 C CA . HIS A 1 120 ? 3.301 8.984 22.469 1 98.62 120 HIS A CA 1
ATOM 962 C C . HIS A 1 120 ? 4.191 9.086 23.703 1 98.62 120 HIS A C 1
ATOM 964 O O . HIS A 1 120 ? 5.305 9.609 23.625 1 98.62 120 HIS A O 1
ATOM 970 N N . ASN A 1 121 ? 3.691 8.594 24.75 1 98.19 121 ASN A N 1
ATOM 971 C CA . ASN A 1 121 ? 4.402 8.43 26.016 1 98.19 121 ASN A CA 1
ATOM 972 C C . ASN A 1 121 ? 3.869 7.242 26.812 1 98.19 121 ASN A C 1
ATOM 974 O O . ASN A 1 121 ? 3.23 6.352 26.25 1 98.19 121 ASN A O 1
ATOM 978 N N . LYS A 1 122 ? 4.152 7.133 28.141 1 97.12 122 LYS A N 1
ATOM 979 C CA . LYS A 1 122 ? 3.807 5.973 28.953 1 97.12 122 LYS A CA 1
ATOM 980 C C . LYS A 1 122 ? 2.295 5.859 29.125 1 97.12 122 LYS A C 1
ATOM 982 O O . LYS A 1 122 ? 1.766 4.758 29.312 1 97.12 122 LYS A O 1
ATOM 987 N N . GLU A 1 123 ? 1.607 6.93 29 1 97.5 123 GLU A N 1
ATOM 988 C CA . GLU A 1 123 ? 0.205 6.973 29.406 1 97.5 123 GLU A CA 1
ATOM 989 C C . GLU A 1 123 ? -0.712 7.145 28.203 1 97.5 123 GLU A C 1
ATOM 991 O O . GLU A 1 123 ? -1.918 6.906 28.281 1 97.5 123 GLU A O 1
ATOM 996 N N . LYS A 1 124 ? -0.129 7.59 27.156 1 98.25 124 LYS A N 1
ATOM 997 C CA . LYS A 1 124 ? -0.958 8.008 26.031 1 98.25 124 LYS A CA 1
ATOM 998 C C . LYS A 1 124 ? -0.417 7.449 24.703 1 98.25 124 LYS A C 1
ATOM 1000 O O . LYS A 1 124 ? 0.793 7.473 24.469 1 98.25 124 LYS A O 1
ATOM 1005 N N . SER A 1 125 ? -1.306 6.914 23.891 1 98.75 125 SER A N 1
ATOM 1006 C CA . SER A 1 125 ? -0.886 6.453 22.562 1 98.75 125 SER A CA 1
ATOM 1007 C C . SER A 1 125 ? -0.695 7.625 21.609 1 98.75 125 SER A C 1
ATOM 1009 O O . SER A 1 125 ? -1.231 8.711 21.844 1 98.75 125 SER A O 1
ATOM 1011 N N . ALA A 1 126 ? 0.042 7.391 20.578 1 98.88 126 ALA A N 1
ATOM 1012 C CA . ALA A 1 126 ? 0.2 8.398 19.531 1 98.88 126 ALA A CA 1
ATOM 1013 C C . ALA A 1 126 ? -1.137 8.711 18.875 1 98.88 126 ALA A C 1
ATOM 1015 O O . ALA A 1 126 ? -1.418 9.867 18.547 1 98.88 126 ALA A O 1
ATOM 1016 N N . GLU A 1 127 ? -1.932 7.707 18.719 1 98.81 127 GLU A N 1
ATOM 1017 C CA . GLU A 1 127 ? -3.26 7.906 18.1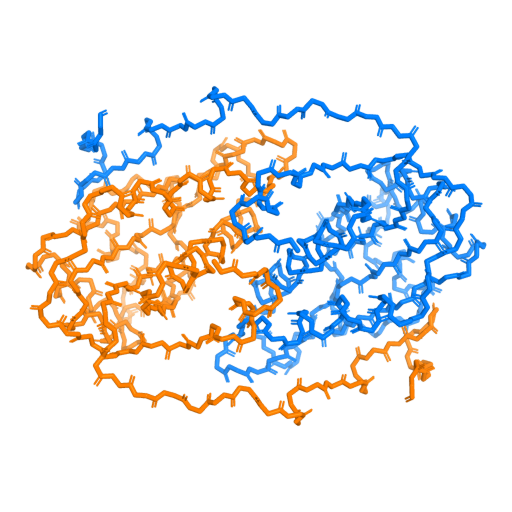41 1 98.81 127 GLU A CA 1
ATOM 1018 C C . GLU A 1 127 ? -4.094 8.852 19 1 98.81 127 GLU A C 1
ATOM 1020 O O . GLU A 1 127 ? -4.742 9.766 18.484 1 98.81 127 GLU A O 1
ATOM 1025 N N . GLU A 1 128 ? -4.082 8.57 20.25 1 98.81 128 GLU A N 1
ATOM 1026 C CA . GLU A 1 128 ? -4.867 9.406 21.156 1 98.81 128 GLU A CA 1
ATOM 1027 C C . GLU A 1 128 ? -4.398 10.852 21.125 1 98.81 128 GLU A C 1
ATOM 1029 O O . GLU A 1 128 ? -5.215 11.773 21.125 1 98.81 128 GLU A O 1
ATOM 1034 N N . TYR A 1 129 ? -3.117 11.039 21.125 1 98.94 129 TYR A N 1
ATOM 1035 C CA . TYR A 1 129 ? -2.553 12.383 21.047 1 98.94 129 TYR A CA 1
ATOM 1036 C C . TYR A 1 129 ? -3.037 13.117 19.812 1 98.94 129 TYR A C 1
ATOM 1038 O O . TYR A 1 129 ? -3.527 14.242 19.891 1 98.94 129 TYR A O 1
ATOM 1046 N N . ILE A 1 130 ? -2.955 12.477 18.656 1 98.94 130 ILE A N 1
ATOM 1047 C CA . ILE A 1 130 ? -3.309 13.109 17.391 1 98.94 130 ILE A CA 1
ATOM 1048 C C . ILE A 1 130 ? -4.824 13.273 17.297 1 98.94 130 ILE A C 1
ATOM 1050 O O . ILE A 1 130 ? -5.316 14.281 16.781 1 98.94 130 ILE A O 1
ATOM 1054 N N . ARG A 1 131 ? -5.547 12.281 17.812 1 98.88 131 ARG A N 1
ATOM 1055 C CA . ARG A 1 131 ? -7.004 12.359 17.875 1 98.88 131 ARG A CA 1
ATOM 1056 C C . ARG A 1 131 ? -7.453 13.625 18.594 1 98.88 131 ARG A C 1
ATOM 1058 O O . ARG A 1 131 ? -8.312 14.359 18.094 1 98.88 131 ARG A O 1
ATOM 1065 N N . GLU A 1 132 ? -6.895 13.867 19.688 1 98.81 132 GLU A N 1
ATOM 1066 C CA . GLU A 1 132 ? -7.238 15.047 20.469 1 98.81 132 GLU A CA 1
ATOM 1067 C C . GLU A 1 132 ? -6.824 16.328 19.75 1 98.81 132 GLU A C 1
ATOM 1069 O O . GLU A 1 132 ? -7.57 17.312 19.734 1 98.81 132 GLU A O 1
ATOM 1074 N N . LEU A 1 133 ? -5.68 16.297 19.188 1 98.94 133 LEU A N 1
ATOM 1075 C CA . LEU A 1 133 ? -5.117 17.453 18.516 1 98.94 133 LEU A CA 1
ATOM 1076 C C . LEU A 1 133 ? -5.992 17.891 17.344 1 98.94 133 LEU A C 1
ATOM 1078 O O . LEU A 1 133 ? -6.188 19.078 17.109 1 98.94 133 LEU A O 1
ATOM 1082 N N . LEU A 1 134 ? -6.574 16.891 16.625 1 98.94 134 LEU A N 1
ATOM 1083 C CA . LEU A 1 134 ? -7.211 17.203 15.352 1 98.94 134 LEU A CA 1
ATOM 1084 C C . LEU A 1 134 ? -8.711 16.938 15.414 1 98.94 134 LEU A C 1
ATOM 1086 O O . LEU A 1 134 ? -9.422 17.141 14.43 1 98.94 134 LEU A O 1
ATOM 1090 N N . GLY A 1 135 ? -9.172 16.453 16.516 1 98.88 135 GLY A N 1
ATOM 1091 C CA . GLY A 1 135 ? -10.602 16.234 16.688 1 98.88 135 GLY A CA 1
ATOM 1092 C C . GLY A 1 135 ? -11.109 15.016 15.93 1 98.88 135 GLY A C 1
ATOM 1093 O O . GLY A 1 135 ? -12.195 15.047 15.359 1 98.88 135 GLY A O 1
ATOM 1094 N N . ILE A 1 136 ? -10.391 13.977 15.898 1 98.94 136 ILE A N 1
ATOM 1095 C CA . ILE A 1 136 ? -10.742 12.789 15.125 1 98.94 136 ILE A CA 1
ATOM 1096 C C . ILE A 1 136 ? -11.617 11.867 15.977 1 98.94 136 ILE A C 1
ATOM 1098 O O . ILE A 1 136 ? -11.266 11.531 17.109 1 98.94 136 ILE A O 1
ATOM 1102 N N . PRO A 1 137 ? -12.703 11.414 15.477 1 98.75 137 PRO A N 1
ATOM 1103 C CA . PRO A 1 137 ? -13.562 10.539 16.266 1 98.75 137 PRO A CA 1
ATOM 1104 C C . PRO A 1 137 ? -12.914 9.188 16.562 1 98.75 137 PRO A C 1
ATOM 1106 O O . PRO A 1 137 ? -12.055 8.727 15.805 1 98.75 137 PRO A O 1
ATOM 1109 N N . LYS A 1 138 ? -13.391 8.469 17.547 1 98.12 138 LYS A N 1
ATOM 1110 C CA . LYS A 1 138 ? -12.773 7.254 18.062 1 98.12 138 LYS A CA 1
ATOM 1111 C C . LYS A 1 138 ? -12.828 6.129 17.031 1 98.12 138 LYS A C 1
ATOM 1113 O O . LYS A 1 138 ? -11.914 5.309 16.953 1 98.12 138 LYS A O 1
ATOM 1118 N N . HIS A 1 139 ? -13.867 6.098 16.234 1 98.25 139 HIS A N 1
ATOM 1119 C CA . HIS A 1 139 ? -14.039 5.004 15.289 1 98.25 139 HIS A CA 1
ATOM 1120 C C . HIS A 1 139 ? -13.164 5.199 14.055 1 98.25 139 HIS A C 1
ATOM 1122 O O . HIS A 1 139 ? -13.062 4.305 13.211 1 98.25 139 HIS A O 1
ATOM 1128 N N . VAL A 1 140 ? -12.617 6.383 13.914 1 98.88 140 VAL A N 1
ATOM 1129 C CA . VAL A 1 140 ? -11.633 6.668 12.875 1 98.88 140 VAL A CA 1
ATOM 1130 C C . VAL A 1 140 ? -10.227 6.469 13.43 1 98.88 140 VAL A C 1
ATOM 1132 O O . VAL A 1 140 ? -9.758 7.258 14.258 1 98.88 140 VAL A O 1
ATOM 1135 N N . ARG A 1 141 ? -9.562 5.43 12.984 1 98.94 141 ARG A N 1
ATOM 1136 C CA . ARG A 1 141 ? -8.211 5.086 13.43 1 98.94 141 ARG A CA 1
ATOM 1137 C C . ARG A 1 141 ? -7.16 5.852 12.641 1 98.94 141 ARG A C 1
ATOM 1139 O O . ARG A 1 141 ? -7.434 6.332 11.539 1 98.94 141 ARG A O 1
ATOM 1146 N N . ILE A 1 142 ? -6.051 6.035 13.203 1 98.94 142 ILE A N 1
ATOM 1147 C CA . ILE A 1 142 ? -4.992 6.824 12.586 1 98.94 142 ILE A CA 1
ATOM 1148 C C . ILE A 1 142 ? -3.807 5.926 12.25 1 98.94 142 ILE A C 1
ATOM 1150 O O . ILE A 1 142 ? -3.148 5.395 13.148 1 98.94 142 ILE A O 1
ATOM 1154 N N . LEU A 1 143 ? -3.533 5.785 11 1 98.94 143 LEU A N 1
ATOM 1155 C CA . LEU A 1 143 ? -2.471 4.895 10.547 1 98.94 143 LEU A CA 1
ATOM 1156 C C . LEU A 1 143 ? -1.114 5.586 10.609 1 98.94 143 LEU A C 1
ATOM 1158 O O . LEU A 1 143 ? -0.183 5.078 11.242 1 98.94 143 LEU A O 1
ATOM 1162 N N . CYS A 1 144 ? -0.988 6.707 9.945 1 98.94 144 CYS A N 1
ATOM 1163 C CA . CYS A 1 144 ? 0.293 7.391 9.797 1 98.94 144 CYS A CA 1
ATOM 1164 C C . CYS A 1 144 ? 0.09 8.859 9.453 1 98.94 144 CYS A C 1
ATOM 1166 O O . CYS A 1 144 ? -1.038 9.297 9.211 1 98.94 144 CYS A O 1
ATOM 1168 N N . VAL A 1 145 ? 1.13 9.602 9.555 1 99 145 VAL A N 1
ATOM 1169 C CA . VAL A 1 145 ? 1.229 10.961 9.023 1 99 145 VAL A CA 1
ATOM 1170 C C . VAL A 1 145 ? 2.309 11.016 7.945 1 99 145 VAL A C 1
ATOM 1172 O O . VAL A 1 145 ? 3.426 10.531 8.148 1 99 145 VAL A O 1
ATOM 1175 N N . ILE A 1 146 ? 1.956 11.586 6.816 1 99 146 ILE A N 1
ATOM 1176 C CA . ILE A 1 146 ? 2.92 11.727 5.73 1 99 146 ILE A CA 1
ATOM 1177 C C . ILE A 1 146 ? 3.322 13.195 5.586 1 99 146 ILE A C 1
ATOM 1179 O O . ILE A 1 146 ? 2.48 14.047 5.305 1 99 146 ILE A O 1
ATOM 1183 N N . GLY A 1 147 ? 4.613 13.477 5.797 1 98.94 147 GLY A N 1
ATOM 1184 C CA . GLY A 1 147 ? 5.148 14.789 5.473 1 98.94 147 GLY A CA 1
ATOM 1185 C C . GLY A 1 147 ? 5.48 14.953 4 1 98.94 147 GLY A C 1
ATOM 1186 O O . GLY A 1 147 ? 5.969 14.016 3.361 1 98.94 147 GLY A O 1
ATOM 1187 N N . ILE A 1 148 ? 5.191 16.094 3.465 1 99 148 ILE A N 1
ATOM 1188 C CA . ILE A 1 148 ? 5.387 16.344 2.039 1 99 148 ILE A CA 1
ATOM 1189 C C . ILE A 1 148 ? 5.949 17.75 1.823 1 99 148 ILE A C 1
ATOM 1191 O O . ILE A 1 148 ? 5.508 18.703 2.465 1 99 148 ILE A O 1
ATOM 1195 N N . GLY A 1 149 ? 6.82 17.859 0.905 1 98.94 149 GLY A N 1
ATOM 1196 C CA . GLY A 1 149 ? 7.391 19.141 0.52 1 98.94 149 GLY A CA 1
ATOM 1197 C C . GLY A 1 149 ? 8.516 19.016 -0.494 1 98.94 149 GLY A C 1
ATOM 1198 O O . GLY A 1 149 ? 8.883 17.906 -0.885 1 98.94 149 GLY A O 1
ATOM 1199 N N . TYR A 1 150 ? 8.969 20.141 -0.925 1 98.94 150 TYR A N 1
ATOM 1200 C CA . TYR A 1 150 ? 10.164 20.141 -1.768 1 98.94 150 TYR A CA 1
ATOM 1201 C C . TYR A 1 150 ? 11.391 19.703 -0.975 1 98.94 150 TYR A C 1
ATOM 1203 O O . TYR A 1 150 ? 11.664 20.234 0.101 1 98.94 150 TYR A O 1
ATOM 1211 N N . PRO A 1 151 ? 12.141 18.766 -1.476 1 98.88 151 PRO A N 1
ATOM 1212 C CA . PRO A 1 151 ? 13.25 18.203 -0.695 1 98.88 151 PRO A CA 1
ATOM 1213 C C . PRO A 1 151 ? 14.336 19.234 -0.406 1 98.88 151 PRO A C 1
ATOM 1215 O O . PRO A 1 151 ? 14.68 20.047 -1.276 1 98.88 151 PRO A O 1
ATOM 1218 N N . ALA A 1 152 ? 14.875 19.219 0.802 1 98.88 152 ALA A N 1
ATOM 1219 C CA . ALA A 1 152 ? 16.047 20 1.183 1 98.88 152 ALA A CA 1
ATOM 1220 C C . ALA A 1 152 ? 17.234 19.078 1.511 1 98.88 152 ALA A C 1
ATOM 1222 O O . ALA A 1 152 ? 18.156 19.484 2.217 1 98.88 152 ALA A O 1
ATOM 1223 N N . GLU A 1 153 ? 17.078 17.781 1.192 1 98.62 153 GLU A N 1
ATOM 1224 C CA . GLU A 1 153 ? 18.125 16.781 1.286 1 98.62 153 GLU A CA 1
ATOM 1225 C C . GLU A 1 153 ? 18.172 15.906 0.032 1 98.62 153 GLU A C 1
ATOM 1227 O O . GLU A 1 153 ? 17.25 15.945 -0.79 1 98.62 153 GLU A O 1
ATOM 1232 N N . ARG A 1 154 ? 19.312 15.289 -0.118 1 97 154 ARG A N 1
ATOM 1233 C CA . ARG A 1 154 ? 19.453 14.305 -1.186 1 97 154 ARG A CA 1
ATOM 1234 C C . ARG A 1 154 ? 19.672 12.906 -0.615 1 97 154 ARG A C 1
ATOM 1236 O O . ARG A 1 154 ? 20.422 12.727 0.341 1 97 154 ARG A O 1
ATOM 1243 N N . LYS A 1 155 ? 18.875 12 -1.124 1 97.5 155 LYS A N 1
ATOM 1244 C CA . LYS A 1 155 ? 19.031 10.594 -0.761 1 97.5 155 LYS A CA 1
ATOM 1245 C C . LYS A 1 155 ? 19.625 9.789 -1.914 1 97.5 155 LYS A C 1
ATOM 1247 O O . LYS A 1 155 ? 19.344 10.07 -3.082 1 97.5 155 LYS A O 1
ATOM 1252 N N . PRO A 1 156 ? 20.453 8.867 -1.575 1 94.81 156 PRO A N 1
ATOM 1253 C CA . PRO A 1 156 ? 20.969 8.016 -2.654 1 94.81 156 PRO A CA 1
ATOM 1254 C C . PRO A 1 156 ? 19.859 7.223 -3.348 1 94.81 156 PRO A C 1
ATOM 1256 O O . PRO A 1 156 ? 18.828 6.914 -2.73 1 94.81 156 PRO A O 1
ATOM 1259 N N . GLU A 1 157 ? 20.141 6.941 -4.574 1 91.88 157 GLU A N 1
ATOM 1260 C CA . GLU A 1 157 ? 19.234 6.047 -5.285 1 91.88 157 GLU A CA 1
ATOM 1261 C C . GLU A 1 157 ? 19.234 4.652 -4.672 1 91.88 157 GLU A C 1
ATOM 1263 O O . GLU A 1 157 ? 20.172 4.289 -3.947 1 91.88 157 GLU A O 1
ATOM 1268 N N . HIS A 1 158 ? 18.125 3.932 -4.945 1 92.62 158 HIS A N 1
ATOM 1269 C CA . HIS A 1 158 ? 18.094 2.531 -4.535 1 92.62 158 HIS A CA 1
ATOM 1270 C C . HIS A 1 158 ? 19.266 1.764 -5.133 1 92.62 158 HIS A C 1
ATOM 1272 O O . HIS A 1 158 ? 19.656 2.008 -6.277 1 92.62 158 HIS A O 1
ATOM 1278 N N . SER A 1 159 ? 19.781 0.916 -4.332 1 88.62 159 SER A N 1
ATOM 1279 C CA . SER A 1 159 ? 20.891 0.082 -4.801 1 88.62 159 SER A CA 1
ATOM 1280 C C . SER A 1 159 ? 20.391 -1.28 -5.273 1 88.62 159 SER A C 1
ATOM 1282 O O . SER A 1 159 ? 19.281 -1.688 -4.941 1 88.62 159 SER A O 1
ATOM 1284 N N . LYS A 1 160 ? 21.219 -1.942 -6.047 1 87.12 160 LYS A N 1
ATOM 1285 C CA . LYS A 1 160 ? 20.891 -3.281 -6.531 1 87.12 160 LYS A CA 1
ATOM 1286 C C . LYS A 1 160 ? 20.781 -4.27 -5.375 1 87.12 160 LYS A C 1
ATOM 1288 O O . LYS A 1 160 ? 20.125 -5.312 -5.508 1 87.12 160 LYS A O 1
ATOM 1293 N N . GLU A 1 161 ? 21.391 -3.881 -4.262 1 87.12 161 GLU A N 1
ATOM 1294 C CA . GLU A 1 161 ? 21.359 -4.75 -3.092 1 87.12 161 GLU A CA 1
ATOM 1295 C C . GLU A 1 161 ? 19.953 -4.812 -2.49 1 87.12 161 GLU A C 1
ATOM 1297 O O . GLU A 1 161 ? 19.641 -5.719 -1.714 1 87.12 161 GLU A O 1
ATOM 1302 N N . GLU A 1 162 ? 19.125 -3.873 -2.875 1 90.75 162 GLU A N 1
ATOM 1303 C CA . GLU A 1 162 ? 17.75 -3.844 -2.357 1 90.75 162 GLU A CA 1
ATOM 1304 C C . GLU A 1 162 ? 16.859 -4.832 -3.102 1 90.75 162 GLU A C 1
ATOM 1306 O O . GLU A 1 162 ? 15.742 -5.109 -2.672 1 90.75 162 GLU A O 1
ATOM 1311 N N . ILE A 1 163 ? 17.391 -5.34 -4.215 1 95.12 163 ILE A N 1
ATOM 1312 C CA . ILE A 1 163 ? 16.734 -6.414 -4.941 1 95.12 163 ILE A CA 1
ATOM 1313 C C . ILE A 1 163 ? 17.062 -7.758 -4.305 1 95.12 163 ILE A C 1
ATOM 1315 O O . ILE A 1 163 ? 18.188 -8.25 -4.434 1 95.12 163 ILE A O 1
ATOM 1319 N N . MET A 1 164 ? 16.094 -8.344 -3.619 1 96.94 164 MET A N 1
ATOM 1320 C CA . MET A 1 164 ? 16.328 -9.508 -2.777 1 96.94 164 MET A CA 1
ATOM 1321 C C . MET A 1 164 ? 15.68 -10.758 -3.377 1 96.94 164 MET A C 1
ATOM 1323 O O . MET A 1 164 ? 14.695 -11.266 -2.838 1 96.94 164 MET A O 1
ATOM 1327 N N . TRP A 1 165 ? 16.359 -11.312 -4.32 1 97.75 165 TRP A N 1
ATOM 1328 C CA . TRP A 1 165 ? 15.805 -12.469 -5.02 1 97.75 165 TRP A CA 1
ATOM 1329 C C . TRP A 1 165 ? 15.703 -13.672 -4.09 1 97.75 165 TRP A C 1
ATOM 1331 O O . TRP A 1 165 ? 14.922 -14.594 -4.344 1 97.75 165 TRP A O 1
ATOM 1341 N N . GLU A 1 166 ? 16.438 -13.664 -2.961 1 97.56 166 GLU A N 1
ATOM 1342 C CA . GLU A 1 166 ? 16.391 -14.758 -1.995 1 97.56 166 GLU A CA 1
ATOM 1343 C C . GLU A 1 166 ? 15.055 -14.766 -1.247 1 97.56 166 GLU A C 1
ATOM 1345 O O . GLU A 1 166 ? 14.703 -15.75 -0.598 1 97.56 166 GLU A O 1
ATOM 1350 N N . ARG A 1 167 ? 14.281 -13.68 -1.377 1 98.31 167 ARG A N 1
ATOM 1351 C CA . ARG A 1 167 ? 12.961 -13.57 -0.757 1 98.31 167 ARG A CA 1
ATOM 1352 C C . ARG A 1 167 ? 11.867 -13.992 -1.727 1 98.31 167 ARG A C 1
ATOM 1354 O O . ARG A 1 1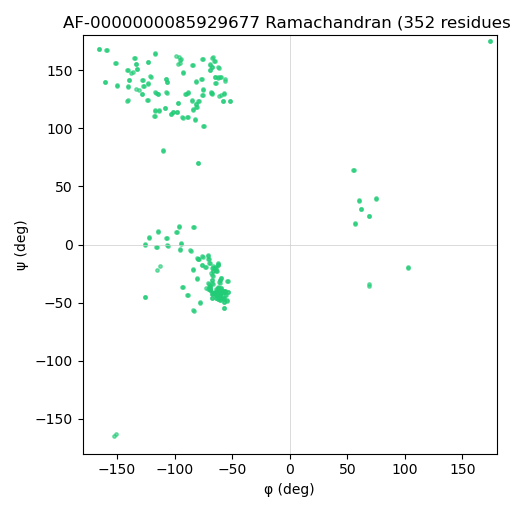67 ? 10.68 -13.898 -1.408 1 98.31 167 ARG A O 1
ATOM 1361 N N . VAL A 1 168 ? 12.25 -14.398 -2.928 1 98.88 168 VAL A N 1
ATOM 1362 C CA . VAL A 1 168 ? 11.305 -14.852 -3.943 1 98.88 168 VAL A CA 1
ATOM 1363 C C . VAL A 1 168 ? 11.406 -16.359 -4.098 1 98.88 168 VAL A C 1
ATOM 1365 O O . VAL A 1 168 ? 12.508 -16.922 -4.18 1 98.88 168 VAL A O 1
ATOM 1368 N N . HIS A 1 169 ? 10.281 -17.016 -4.074 1 98.94 169 HIS A N 1
ATOM 1369 C CA . HIS A 1 169 ? 10.188 -18.469 -4.148 1 98.94 169 HIS A CA 1
ATOM 1370 C C . HIS A 1 169 ? 9.312 -18.906 -5.316 1 98.94 169 HIS A C 1
ATOM 1372 O O . HIS A 1 169 ? 8.281 -18.281 -5.586 1 98.94 169 HIS A O 1
ATOM 1378 N N . LEU A 1 170 ? 9.75 -19.953 -6.012 1 98.88 170 LEU A N 1
ATOM 1379 C CA . LEU A 1 170 ? 9.008 -20.406 -7.184 1 98.88 170 LEU A CA 1
ATOM 1380 C C . LEU A 1 170 ? 8.102 -21.594 -6.82 1 98.88 170 LEU A C 1
ATOM 1382 O O . LEU A 1 170 ? 8.586 -22.641 -6.406 1 98.88 170 LEU A O 1
ATOM 1386 N N . ASN A 1 171 ? 6.824 -21.438 -6.871 1 98.88 171 ASN A N 1
ATOM 1387 C CA . ASN A 1 171 ? 5.758 -22.438 -6.73 1 98.88 171 ASN A CA 1
ATOM 1388 C C . ASN A 1 171 ? 5.668 -22.969 -5.305 1 98.88 171 ASN A C 1
ATOM 1390 O O . ASN A 1 171 ? 4.574 -23.156 -4.777 1 98.88 171 ASN A O 1
ATOM 1394 N N . LYS A 1 172 ? 6.754 -23.125 -4.633 1 98.75 172 LYS A N 1
ATOM 1395 C CA . LYS A 1 172 ? 6.816 -23.531 -3.23 1 98.75 172 LYS A CA 1
ATOM 1396 C C . LYS A 1 172 ? 7.836 -22.688 -2.463 1 98.75 172 LYS A C 1
ATOM 1398 O O . LYS A 1 172 ? 8.859 -22.297 -3.018 1 98.75 172 LYS A O 1
ATOM 1403 N N . PHE A 1 173 ? 7.5 -22.516 -1.184 1 98.81 173 PHE A N 1
ATOM 1404 C CA . PHE A 1 173 ? 8.422 -21.75 -0.351 1 98.81 173 PHE A CA 1
ATOM 1405 C C . PHE A 1 173 ? 9.781 -22.438 -0.284 1 98.81 173 PHE A C 1
ATOM 1407 O O . PHE A 1 173 ? 9.859 -23.656 -0.047 1 98.81 173 PHE A O 1
ATOM 1414 N N . GLY A 1 174 ? 10.805 -21.734 -0.57 1 98.5 174 GLY A N 1
ATOM 1415 C CA . GLY A 1 174 ? 12.148 -22.281 -0.5 1 98.5 174 GLY A CA 1
ATOM 1416 C C . GLY A 1 174 ? 12.734 -22.625 -1.861 1 98.5 174 GLY A C 1
ATOM 1417 O O . GLY A 1 174 ? 13.945 -22.766 -2.004 1 98.5 174 GLY A O 1
ATOM 1418 N N . ASN A 1 175 ? 11.852 -22.781 -2.869 1 98.62 175 ASN A N 1
ATOM 1419 C CA . ASN A 1 175 ? 12.336 -23.062 -4.215 1 98.62 175 ASN A CA 1
ATOM 1420 C C . ASN A 1 175 ? 12.922 -21.812 -4.867 1 98.62 175 ASN A C 1
ATOM 1422 O O . ASN A 1 175 ? 12.281 -20.75 -4.879 1 98.62 175 ASN A O 1
ATOM 1426 N N . VAL A 1 176 ? 14.062 -21.953 -5.449 1 96.62 176 VAL A N 1
ATOM 1427 C CA . VAL A 1 176 ? 14.797 -20.828 -6.008 1 96.62 176 VAL A CA 1
ATOM 1428 C C . VAL A 1 176 ? 14.055 -20.266 -7.219 1 96.62 176 VAL A C 1
ATOM 1430 O O . VAL A 1 176 ? 13.641 -21.031 -8.102 1 96.62 176 VAL A O 1
ATOM 1433 N N . PHE A 1 177 ? 13.883 -19.031 -7.234 1 96.88 177 PHE A N 1
ATOM 1434 C CA . PHE A 1 177 ? 13.25 -18.359 -8.359 1 96.88 177 PHE A CA 1
ATOM 1435 C C . PHE A 1 177 ? 14.281 -17.969 -9.406 1 96.88 177 PHE A C 1
ATOM 1437 O O . PHE A 1 177 ? 14.086 -18.203 -10.602 1 96.88 177 PHE A O 1
ATOM 1444 N N . LYS A 1 178 ? 15.406 -17.422 -8.773 1 86.94 178 LYS A N 1
ATOM 1445 C CA . LYS A 1 178 ? 16.531 -16.969 -9.586 1 86.94 178 LYS A CA 1
ATOM 1446 C C . LYS A 1 178 ? 17.859 -17.344 -8.938 1 86.94 178 LYS A C 1
ATOM 1448 O O . LYS A 1 178 ? 18.016 -17.234 -7.723 1 86.94 178 LYS A O 1
ATOM 1453 N N . MET B 1 1 ? 4.516 3.484 -18.969 1 97 1 MET B N 1
ATOM 1454 C CA . MET B 1 1 ? 3.32 4.273 -18.688 1 97 1 MET B CA 1
ATOM 1455 C C . MET B 1 1 ? 3.604 5.328 -17.625 1 97 1 MET B C 1
ATOM 1457 O O . MET B 1 1 ? 4.363 5.082 -16.688 1 97 1 MET B O 1
ATOM 1461 N N . GLU B 1 2 ? 2.949 6.484 -17.734 1 98.44 2 GLU B N 1
ATOM 1462 C CA . GLU B 1 2 ? 3.09 7.535 -16.734 1 98.44 2 GLU B CA 1
ATOM 1463 C C . GLU B 1 2 ? 2.434 7.133 -15.414 1 98.44 2 GLU B C 1
ATOM 1465 O O . GLU B 1 2 ? 1.447 6.395 -15.406 1 98.44 2 GLU B O 1
ATOM 1470 N N . PHE B 1 3 ? 2.977 7.637 -14.312 1 98.75 3 PHE B N 1
ATOM 1471 C CA . PHE B 1 3 ? 2.525 7.234 -12.984 1 98.75 3 PHE B CA 1
ATOM 1472 C C . PHE B 1 3 ? 1.03 7.484 -12.82 1 98.75 3 PHE B C 1
ATOM 1474 O O . PHE B 1 3 ? 0.277 6.574 -12.469 1 98.75 3 PHE B O 1
ATOM 1481 N N . PHE B 1 4 ? 0.57 8.719 -13.055 1 98.38 4 PHE B N 1
ATOM 1482 C CA . PHE B 1 4 ? -0.823 9.055 -12.781 1 98.38 4 PHE B CA 1
ATOM 1483 C C . PHE B 1 4 ? -1.753 8.312 -13.734 1 98.38 4 PHE B C 1
ATOM 1485 O O . PHE B 1 4 ? -2.877 7.961 -13.367 1 98.38 4 PHE B O 1
ATOM 1492 N N . GLU B 1 5 ? -1.304 8.047 -14.898 1 98.25 5 GLU B N 1
ATOM 1493 C CA . GLU B 1 5 ? -2.059 7.199 -15.812 1 98.25 5 GLU B CA 1
ATOM 1494 C C . GLU B 1 5 ? -2.189 5.781 -15.273 1 98.25 5 GLU B C 1
ATOM 1496 O O . GLU B 1 5 ? -3.256 5.168 -15.375 1 98.25 5 GLU B O 1
ATOM 1501 N N . THR B 1 6 ? -1.098 5.23 -14.742 1 98.75 6 THR B N 1
ATOM 1502 C CA . THR B 1 6 ? -1.08 3.883 -14.18 1 98.75 6 THR B CA 1
ATOM 1503 C C . THR B 1 6 ? -2.102 3.754 -13.055 1 98.75 6 THR B C 1
ATOM 1505 O O . THR B 1 6 ? -2.879 2.799 -13.023 1 98.75 6 THR B O 1
ATOM 1508 N N . VAL B 1 7 ? -2.113 4.734 -12.164 1 98.19 7 VAL B N 1
ATOM 1509 C CA . VAL B 1 7 ? -3.006 4.75 -11.008 1 98.19 7 VAL B CA 1
ATOM 1510 C C . VAL B 1 7 ? -4.457 4.816 -11.477 1 98.19 7 VAL B C 1
ATOM 1512 O O . VAL B 1 7 ? -5.312 4.086 -10.969 1 98.19 7 VAL B O 1
ATOM 1515 N N . LYS B 1 8 ? -4.707 5.605 -12.398 1 97.12 8 LYS B N 1
ATOM 1516 C CA . LYS B 1 8 ? -6.066 5.785 -12.898 1 97.12 8 LYS B CA 1
ATOM 1517 C C . LYS B 1 8 ? -6.531 4.559 -13.672 1 97.12 8 LYS B C 1
ATOM 1519 O O . LYS B 1 8 ? -7.719 4.215 -13.656 1 97.12 8 LYS B O 1
ATOM 1524 N N . LYS B 1 9 ? -5.66 3.912 -14.336 1 97.75 9 LYS B N 1
ATOM 1525 C CA . LYS B 1 9 ? -5.98 2.783 -15.203 1 97.75 9 LYS B CA 1
ATOM 1526 C C . LYS B 1 9 ? -6.156 1.5 -14.391 1 97.75 9 LYS B C 1
ATOM 1528 O O . LYS B 1 9 ? -6.863 0.585 -14.812 1 97.75 9 LYS B O 1
ATOM 1533 N N . ARG B 1 10 ? -5.477 1.379 -13.273 1 98.62 10 ARG B N 1
ATOM 1534 C CA . ARG B 1 10 ? -5.52 0.153 -12.484 1 98.62 10 ARG B CA 1
ATOM 1535 C C . ARG B 1 10 ? -6.949 -0.19 -12.078 1 98.62 10 ARG B C 1
ATOM 1537 O O . ARG B 1 10 ? -7.648 0.632 -11.484 1 98.62 10 ARG B O 1
ATOM 1544 N N . ARG B 1 11 ? -7.438 -1.351 -12.398 1 98.5 11 ARG B N 1
ATOM 1545 C CA . ARG B 1 11 ? -8.688 -1.992 -12.016 1 98.5 11 ARG B CA 1
ATOM 1546 C C . ARG B 1 11 ? -8.453 -3.436 -11.586 1 98.5 11 ARG B C 1
ATOM 1548 O O . ARG B 1 11 ? -7.473 -4.062 -11.992 1 98.5 11 ARG B O 1
ATOM 1555 N N . SER B 1 12 ? -9.383 -3.895 -10.781 1 98.69 12 SER B N 1
ATOM 1556 C CA . SER B 1 12 ? -9.305 -5.312 -10.445 1 98.69 12 SER B CA 1
ATOM 1557 C C . SER B 1 12 ? -9.773 -6.18 -11.609 1 98.69 12 SER B C 1
ATOM 1559 O O . SER B 1 12 ? -10.977 -6.301 -11.859 1 98.69 12 SER B O 1
ATOM 1561 N N . ILE B 1 13 ? -8.828 -6.75 -12.328 1 98.88 13 ILE B N 1
ATOM 1562 C CA . ILE B 1 13 ? -9.109 -7.641 -13.445 1 98.88 13 ILE B CA 1
ATOM 1563 C C . ILE B 1 13 ? -9.203 -9.078 -12.953 1 98.88 13 ILE B C 1
ATOM 1565 O O . ILE B 1 13 ? -8.289 -9.578 -12.289 1 98.88 13 ILE B O 1
ATOM 1569 N N . ARG B 1 14 ? -10.266 -9.797 -13.297 1 98.81 14 ARG B N 1
ATOM 1570 C CA . ARG B 1 14 ? -10.523 -11.094 -12.68 1 98.81 14 ARG B CA 1
ATOM 1571 C C . ARG B 1 14 ? -10.68 -12.18 -13.734 1 98.81 14 ARG B C 1
ATOM 1573 O O . ARG B 1 14 ? -11.016 -13.32 -13.414 1 98.81 14 ARG B O 1
ATOM 1580 N N . GLU B 1 15 ? -10.57 -11.828 -14.969 1 98.88 15 GLU B N 1
ATOM 1581 C CA . GLU B 1 15 ? -10.539 -12.75 -16.094 1 98.88 15 GLU B CA 1
ATOM 1582 C C . GLU B 1 15 ? -9.312 -12.508 -16.984 1 98.88 15 GLU B C 1
ATOM 1584 O O . GLU B 1 15 ? -9.031 -11.367 -17.359 1 98.88 15 GLU B O 1
ATOM 1589 N N . TYR B 1 16 ? -8.656 -13.562 -17.391 1 98.94 16 TYR B N 1
ATOM 1590 C CA . TYR B 1 16 ? -7.371 -13.422 -18.078 1 98.94 16 TYR B CA 1
ATOM 1591 C C . TYR B 1 16 ? -7.332 -14.281 -19.328 1 98.94 16 TYR B C 1
ATOM 1593 O O . TYR B 1 16 ? -7.996 -15.32 -19.406 1 98.94 16 TYR B O 1
ATOM 1601 N N . GLN B 1 17 ? -6.57 -13.789 -20.234 1 98.81 17 GLN B N 1
ATOM 1602 C CA . GLN B 1 17 ? -6.281 -14.586 -21.422 1 98.81 17 GLN B CA 1
ATOM 1603 C C . GLN B 1 17 ? -5.391 -15.781 -21.094 1 98.81 17 GLN B C 1
ATOM 1605 O O . GLN B 1 17 ? -4.633 -15.734 -20.109 1 98.81 17 GLN B O 1
ATOM 1610 N N . ASP B 1 18 ? -5.516 -16.812 -21.938 1 98.25 18 ASP B N 1
ATOM 1611 C CA . ASP B 1 18 ? -4.602 -17.938 -21.812 1 98.25 18 ASP B CA 1
ATOM 1612 C C . ASP B 1 18 ? -3.254 -17.625 -22.469 1 98.25 18 ASP B C 1
ATOM 1614 O O . ASP B 1 18 ? -2.941 -18.141 -23.547 1 98.25 18 ASP B O 1
ATOM 1618 N N . LYS B 1 19 ? -2.512 -16.781 -21.906 1 98.56 19 LYS B N 1
ATOM 1619 C CA . LYS B 1 19 ? -1.219 -16.297 -22.375 1 98.56 19 LYS B CA 1
ATOM 1620 C C . LYS B 1 19 ? -0.245 -16.125 -21.203 1 98.56 19 LYS B C 1
ATOM 1622 O O . LYS B 1 19 ? -0.55 -15.43 -20.234 1 98.56 19 LYS B O 1
ATOM 1627 N N . LYS B 1 20 ? 0.866 -16.766 -21.328 1 98.5 20 LYS B N 1
ATOM 1628 C CA . LYS B 1 20 ? 1.862 -16.719 -20.266 1 98.5 20 LYS B CA 1
ATOM 1629 C C . LYS B 1 20 ? 2.422 -15.312 -20.094 1 98.5 20 LYS B C 1
ATOM 1631 O O . LYS B 1 20 ? 2.609 -14.586 -21.078 1 98.5 20 LYS B O 1
ATOM 1636 N N . VAL B 1 21 ? 2.688 -14.961 -18.891 1 98.88 21 VAL B N 1
ATOM 1637 C CA . VAL B 1 21 ? 3.4 -13.727 -18.609 1 98.88 21 VAL B CA 1
ATOM 1638 C C . VAL B 1 21 ? 4.906 -13.961 -18.703 1 98.88 21 VAL B C 1
ATOM 1640 O O . VAL B 1 21 ? 5.449 -14.828 -18.016 1 98.88 21 VAL B O 1
ATOM 1643 N N . PRO B 1 22 ? 5.598 -13.25 -19.484 1 98.69 22 PRO B N 1
ATOM 1644 C CA . PRO B 1 22 ? 7.043 -13.453 -19.625 1 98.69 22 PRO B CA 1
ATOM 1645 C C . PRO B 1 22 ? 7.793 -13.242 -18.312 1 98.69 22 PRO B C 1
ATOM 1647 O O . PRO B 1 22 ? 7.461 -12.336 -17.547 1 98.69 22 PRO B O 1
ATOM 1650 N N . LYS B 1 23 ? 8.828 -14.047 -18.141 1 98.25 23 LYS B N 1
ATOM 1651 C CA . LYS B 1 23 ? 9.625 -14 -16.922 1 98.25 23 LYS B CA 1
ATOM 1652 C C . LYS B 1 23 ? 10.195 -12.602 -16.688 1 98.25 23 LYS B C 1
ATOM 1654 O O . LYS B 1 23 ? 10.258 -12.133 -15.547 1 98.25 23 LYS B O 1
ATOM 1659 N N . GLU B 1 24 ? 10.633 -11.953 -17.719 1 98.44 24 GLU B N 1
ATOM 1660 C CA . GLU B 1 24 ? 11.211 -10.617 -17.609 1 98.44 24 GLU B CA 1
ATOM 1661 C C . GLU B 1 24 ? 10.211 -9.633 -17.016 1 98.44 24 GLU B C 1
ATOM 1663 O O . GLU B 1 24 ? 10.586 -8.719 -16.281 1 98.44 24 GLU B O 1
ATOM 1668 N N . MET B 1 25 ? 8.945 -9.766 -17.375 1 98.81 25 MET B N 1
ATOM 1669 C CA . MET B 1 25 ? 7.898 -8.906 -16.828 1 98.81 25 MET B CA 1
ATOM 1670 C C . MET B 1 25 ? 7.664 -9.203 -15.352 1 98.81 25 MET B C 1
ATOM 1672 O O . MET B 1 25 ? 7.457 -8.289 -14.555 1 98.81 25 MET B O 1
ATOM 1676 N N . VAL B 1 26 ? 7.719 -10.5 -14.984 1 98.94 26 VAL B N 1
ATOM 1677 C CA . VAL B 1 26 ? 7.574 -10.891 -13.586 1 98.94 26 VAL B CA 1
ATOM 1678 C C . VAL B 1 26 ? 8.703 -10.273 -12.758 1 98.94 26 VAL B C 1
ATOM 1680 O O . VAL B 1 26 ? 8.461 -9.758 -11.664 1 98.94 26 VAL B O 1
ATOM 1683 N N . GLU B 1 27 ? 9.922 -10.305 -13.289 1 98.62 27 GLU B N 1
ATOM 1684 C CA . GLU B 1 27 ? 11.07 -9.734 -12.594 1 98.62 27 GLU B CA 1
ATOM 1685 C C . GLU B 1 27 ? 10.906 -8.227 -12.406 1 98.62 27 GLU B C 1
ATOM 1687 O O . GLU B 1 27 ? 11.227 -7.695 -11.344 1 98.62 27 GLU B O 1
ATOM 1692 N N . LYS B 1 28 ? 10.438 -7.566 -13.422 1 98.5 28 LYS B N 1
ATOM 1693 C CA . LYS B 1 28 ? 10.219 -6.125 -13.336 1 98.5 28 LYS B CA 1
ATOM 1694 C C . LYS B 1 28 ? 9.148 -5.793 -12.297 1 98.5 28 LYS B C 1
ATOM 1696 O O . LYS B 1 28 ? 9.281 -4.809 -11.562 1 98.5 28 LYS B O 1
ATOM 1701 N N . ILE B 1 29 ? 8.109 -6.562 -12.242 1 98.94 29 ILE B N 1
ATOM 1702 C CA . ILE B 1 29 ? 7.051 -6.391 -11.25 1 98.94 29 ILE B CA 1
ATOM 1703 C C . ILE B 1 29 ? 7.621 -6.555 -9.844 1 98.94 29 ILE B C 1
ATOM 1705 O O . ILE B 1 29 ? 7.367 -5.727 -8.969 1 98.94 29 ILE B O 1
ATOM 1709 N N . LEU B 1 30 ? 8.43 -7.57 -9.633 1 98.88 30 LEU B N 1
ATOM 1710 C CA . LEU B 1 30 ? 9 -7.848 -8.32 1 98.88 30 LEU B CA 1
ATOM 1711 C C . LEU B 1 30 ? 10.023 -6.785 -7.934 1 98.88 30 LEU B C 1
ATOM 1713 O O . LEU B 1 30 ? 10.156 -6.441 -6.758 1 98.88 30 LEU B O 1
ATOM 1717 N N . GLU B 1 31 ? 10.789 -6.305 -8.875 1 97.75 31 GLU B N 1
ATOM 1718 C CA . GLU B 1 31 ? 11.703 -5.199 -8.586 1 97.75 31 GLU B CA 1
ATOM 1719 C C . GLU B 1 31 ? 10.961 -4 -8.008 1 97.75 31 GLU B C 1
ATOM 1721 O O . GLU B 1 31 ? 11.43 -3.367 -7.062 1 97.75 31 GLU B O 1
ATOM 1726 N N . ALA B 1 32 ? 9.805 -3.668 -8.586 1 98.44 32 ALA B N 1
ATOM 1727 C CA . ALA B 1 32 ? 8.977 -2.59 -8.047 1 98.44 32 ALA B CA 1
ATOM 1728 C C . ALA B 1 32 ? 8.555 -2.885 -6.613 1 98.44 32 ALA B C 1
ATOM 1730 O O . ALA B 1 32 ? 8.5 -1.98 -5.777 1 98.44 32 ALA B O 1
ATOM 1731 N N . ALA B 1 33 ? 8.242 -4.117 -6.328 1 98.75 33 ALA B N 1
ATOM 1732 C CA . ALA B 1 33 ? 7.855 -4.512 -4.977 1 98.75 33 ALA B CA 1
ATOM 1733 C C . ALA B 1 33 ? 9.008 -4.316 -3.998 1 98.75 33 ALA B C 1
ATOM 1735 O O . ALA B 1 33 ? 8.805 -3.846 -2.877 1 98.75 33 ALA B O 1
ATOM 1736 N N . PHE B 1 34 ? 10.25 -4.594 -4.414 1 98.31 34 PHE B N 1
ATOM 1737 C CA . PHE B 1 34 ? 11.422 -4.473 -3.559 1 98.31 34 PHE B CA 1
ATOM 1738 C C . PHE B 1 34 ? 11.68 -3.018 -3.189 1 98.31 34 PHE B C 1
ATOM 1740 O O . PHE B 1 34 ? 12.195 -2.727 -2.109 1 98.31 34 PHE B O 1
ATOM 1747 N N . TYR B 1 35 ? 11.25 -2.168 -4.043 1 97.81 35 TYR B N 1
ATOM 1748 C CA . TYR B 1 35 ? 11.508 -0.749 -3.822 1 97.81 35 TYR B CA 1
ATOM 1749 C C . TYR B 1 35 ? 10.43 -0.132 -2.941 1 97.81 35 TYR B C 1
ATOM 1751 O O . TYR B 1 35 ? 10.508 1.043 -2.578 1 97.81 35 TYR B O 1
ATOM 1759 N N . SER B 1 36 ? 9.398 -0.922 -2.604 1 98.31 36 SER B N 1
ATOM 1760 C CA . SER B 1 36 ? 8.391 -0.395 -1.683 1 98.31 36 SER B CA 1
ATOM 1761 C C . SER B 1 36 ? 9.008 -0.071 -0.325 1 98.31 36 SER B C 1
ATOM 1763 O O . SER B 1 36 ? 9.93 -0.751 0.123 1 98.31 36 SER B O 1
ATOM 1765 N N . PRO B 1 37 ? 8.555 1.018 0.326 1 98.38 37 PRO B N 1
ATOM 1766 C CA . PRO B 1 37 ? 9.07 1.3 1.669 1 98.38 37 PRO B CA 1
ATOM 1767 C C . PRO B 1 37 ? 8.633 0.261 2.699 1 98.38 37 PRO B C 1
ATOM 1769 O O . PRO B 1 37 ? 7.602 -0.396 2.518 1 98.38 37 PRO B O 1
ATOM 1772 N N . SER B 1 38 ? 9.453 0.104 3.732 1 98.25 38 SER B N 1
ATOM 1773 C CA . SER B 1 38 ? 9.133 -0.735 4.883 1 98.25 38 SER B CA 1
ATOM 1774 C C . SER B 1 38 ? 9.609 -0.097 6.184 1 98.25 38 SER B C 1
ATOM 1776 O O . SER B 1 38 ? 10.523 0.734 6.176 1 98.25 38 SER B O 1
ATOM 1778 N N . SER B 1 39 ? 8.875 -0.413 7.195 1 98.38 39 SER B N 1
ATOM 1779 C CA . SER B 1 39 ? 9.258 0.101 8.508 1 98.38 39 SER B CA 1
ATOM 1780 C C . SER B 1 39 ? 10.719 -0.201 8.82 1 98.38 39 SER B C 1
ATOM 1782 O O . SER B 1 39 ? 11.148 -1.357 8.758 1 98.38 39 SER B O 1
ATOM 1784 N N . ARG B 1 40 ? 11.5 0.859 9.109 1 97.25 40 ARG B N 1
ATOM 1785 C CA . ARG B 1 40 ? 12.922 0.783 9.453 1 97.25 40 ARG B CA 1
ATOM 1786 C C . ARG B 1 40 ? 13.711 0.079 8.352 1 97.25 40 ARG B C 1
ATOM 1788 O O . ARG B 1 40 ? 14.781 -0.473 8.609 1 97.25 40 ARG B O 1
ATOM 1795 N N . ASN B 1 41 ? 13.094 0.013 7.184 1 96.75 41 ASN B N 1
ATOM 1796 C CA . ASN B 1 41 ? 13.719 -0.629 6.031 1 96.75 41 ASN B CA 1
ATOM 1797 C C . ASN B 1 41 ? 14.031 -2.098 6.309 1 96.75 41 ASN B C 1
ATOM 1799 O O . ASN B 1 41 ? 15.039 -2.623 5.832 1 96.75 41 ASN B O 1
ATOM 1803 N N . ARG B 1 42 ? 13.133 -2.752 7.02 1 97.81 42 ARG B N 1
ATOM 1804 C CA . ARG B 1 42 ? 13.398 -4.129 7.43 1 97.81 42 ARG B CA 1
ATOM 1805 C C . ARG B 1 42 ? 13.031 -5.109 6.32 1 97.81 42 ARG B C 1
ATOM 1807 O O . ARG B 1 42 ? 13.469 -6.262 6.332 1 97.81 42 ARG B O 1
ATOM 1814 N N . ARG B 1 43 ? 12.156 -4.727 5.383 1 98.06 43 ARG B N 1
ATOM 1815 C CA . ARG B 1 43 ? 11.859 -5.508 4.188 1 98.06 43 ARG B CA 1
ATOM 1816 C C . ARG B 1 43 ? 11.414 -6.918 4.555 1 98.06 43 ARG B C 1
ATOM 1818 O O . ARG B 1 43 ? 12 -7.902 4.098 1 98.06 43 ARG B O 1
ATOM 1825 N N . PRO B 1 44 ? 10.227 -6.977 5.266 1 98.69 44 PRO B N 1
ATOM 1826 C CA . PRO B 1 44 ? 9.828 -8.258 5.859 1 98.69 44 PRO B CA 1
ATOM 1827 C C . PRO B 1 44 ? 9.117 -9.172 4.867 1 98.69 44 PRO B C 1
ATOM 1829 O O . PRO B 1 44 ? 8.531 -10.18 5.262 1 98.69 44 PRO B O 1
ATOM 1832 N N . TRP B 1 45 ? 9.164 -8.945 3.635 1 98.56 45 TRP B N 1
ATOM 1833 C CA . TRP B 1 45 ? 8.273 -9.625 2.697 1 98.56 45 TRP B CA 1
ATOM 1834 C C . TRP B 1 45 ? 8.93 -10.883 2.137 1 98.56 45 TRP B C 1
ATOM 1836 O O . TRP B 1 45 ? 10.156 -10.953 2.033 1 98.56 45 TRP B O 1
ATOM 1846 N N . HIS B 1 46 ? 8.156 -11.836 1.846 1 98.88 46 HIS B N 1
ATOM 1847 C CA . HIS B 1 46 ? 8.414 -12.93 0.917 1 98.88 46 HIS B CA 1
ATOM 1848 C C . HIS B 1 46 ? 7.375 -12.961 -0.201 1 98.88 46 HIS B C 1
ATOM 1850 O O . HIS B 1 46 ? 6.207 -12.641 0.022 1 98.88 46 HIS B O 1
ATOM 1856 N N . PHE B 1 47 ? 7.824 -13.336 -1.365 1 98.94 47 PHE B N 1
ATOM 1857 C CA . PHE B 1 47 ? 6.949 -13.492 -2.52 1 98.94 47 PHE B CA 1
ATOM 1858 C C . PHE B 1 47 ? 7.062 -14.891 -3.104 1 98.94 47 PHE B C 1
ATOM 1860 O O . PHE B 1 47 ? 8.164 -15.352 -3.418 1 98.94 47 PHE B O 1
ATOM 1867 N N . ILE B 1 48 ? 5.957 -15.555 -3.203 1 99 48 ILE B N 1
ATOM 1868 C CA . ILE B 1 48 ? 5.953 -16.828 -3.912 1 99 48 ILE B CA 1
ATOM 1869 C C . ILE B 1 48 ? 5.332 -16.656 -5.293 1 99 48 ILE B C 1
ATOM 1871 O O . ILE B 1 48 ? 4.141 -16.344 -5.41 1 99 48 ILE B O 1
ATOM 1875 N N . VAL B 1 49 ? 6.148 -16.797 -6.297 1 99 49 VAL B N 1
ATOM 1876 C CA . VAL B 1 49 ? 5.688 -16.766 -7.684 1 99 49 VAL B CA 1
ATOM 1877 C C . VAL B 1 49 ? 5.129 -18.141 -8.07 1 99 49 VAL B C 1
ATOM 1879 O O . VAL B 1 49 ? 5.836 -19.141 -8 1 99 49 VAL B O 1
ATOM 1882 N N . VAL B 1 50 ? 3.877 -18.172 -8.461 1 98.94 50 VAL B N 1
ATOM 1883 C CA . VAL B 1 50 ? 3.227 -19.422 -8.82 1 98.94 50 VAL B CA 1
ATOM 1884 C C . VAL B 1 50 ? 2.807 -19.375 -10.289 1 98.94 50 VAL B C 1
ATOM 1886 O O . VAL B 1 50 ? 1.927 -18.609 -10.664 1 98.94 50 VAL B O 1
ATOM 1889 N N . ASP B 1 51 ? 3.451 -20.156 -11.094 1 98.69 51 ASP B N 1
ATOM 1890 C CA . ASP B 1 51 ? 3.107 -20.234 -12.516 1 98.69 51 ASP B CA 1
ATOM 1891 C C . ASP B 1 51 ? 2.74 -21.656 -12.922 1 98.69 51 ASP B C 1
ATOM 1893 O O . ASP B 1 51 ? 2.582 -21.953 -14.109 1 98.69 51 ASP B O 1
ATOM 1897 N N . ASP B 1 52 ? 2.67 -22.562 -11.875 1 98.69 52 ASP B N 1
ATOM 1898 C CA . ASP B 1 52 ? 2.139 -23.906 -12.078 1 98.69 52 ASP B CA 1
ATOM 1899 C C . ASP B 1 52 ? 0.611 -23.891 -12.102 1 98.69 52 ASP B C 1
ATOM 1901 O O . ASP B 1 52 ? -0.026 -23.531 -11.109 1 98.69 52 ASP B O 1
ATOM 1905 N N . ARG B 1 53 ? 0.031 -24.375 -13.164 1 98.44 53 ARG B N 1
ATOM 1906 C CA . ARG B 1 53 ? -1.408 -24.281 -13.383 1 98.44 53 ARG B CA 1
ATOM 1907 C C . ARG B 1 53 ? -2.18 -25.047 -12.32 1 98.44 53 ARG B C 1
ATOM 1909 O O . ARG B 1 53 ? -3.193 -24.578 -11.812 1 98.44 53 ARG B O 1
ATOM 1916 N N . ASP B 1 54 ? -1.739 -26.172 -11.992 1 98.69 54 ASP B N 1
ATOM 1917 C CA . ASP B 1 54 ? -2.418 -26.984 -10.984 1 98.69 54 ASP B CA 1
ATOM 1918 C C . ASP B 1 54 ? -2.406 -26.281 -9.625 1 98.69 54 ASP B C 1
ATOM 1920 O O . ASP B 1 54 ? -3.41 -26.297 -8.906 1 98.69 54 ASP B O 1
ATOM 1924 N N . LEU B 1 55 ? -1.302 -25.703 -9.234 1 98.88 55 LEU B N 1
ATOM 1925 C CA . LEU B 1 55 ? -1.201 -24.984 -7.969 1 98.88 55 LEU B CA 1
ATOM 1926 C C . LEU B 1 55 ? -2.109 -23.766 -7.969 1 98.88 55 LEU B C 1
ATOM 1928 O O . LEU B 1 55 ? -2.729 -23.438 -6.949 1 98.88 55 LEU B O 1
ATOM 1932 N N . ILE B 1 56 ? -2.16 -23.062 -9.086 1 98.94 56 ILE B N 1
ATOM 1933 C CA . ILE B 1 56 ? -3.006 -21.875 -9.164 1 98.94 56 ILE B CA 1
ATOM 1934 C C . ILE B 1 56 ? -4.469 -22.281 -8.977 1 98.94 56 ILE B C 1
ATOM 1936 O O . ILE B 1 56 ? -5.223 -21.594 -8.289 1 98.94 56 ILE B O 1
ATOM 1940 N N . ILE B 1 57 ? -4.875 -23.391 -9.578 1 98.88 57 ILE B N 1
ATOM 1941 C CA . ILE B 1 57 ? -6.242 -23.875 -9.414 1 98.88 57 ILE B CA 1
ATOM 1942 C C . ILE B 1 57 ? -6.496 -24.188 -7.941 1 98.88 57 ILE B C 1
ATOM 1944 O O . ILE B 1 57 ? -7.555 -23.859 -7.402 1 98.88 57 ILE B O 1
ATOM 1948 N N . LYS B 1 58 ? -5.562 -24.812 -7.297 1 98.94 58 LYS B N 1
ATOM 1949 C CA . LYS B 1 58 ? -5.715 -25.109 -5.875 1 98.94 58 LYS B CA 1
ATOM 1950 C C . LYS B 1 58 ? -5.762 -23.844 -5.043 1 98.94 58 LYS B C 1
ATOM 1952 O O . LYS B 1 58 ? -6.516 -23.75 -4.07 1 98.94 58 LYS B O 1
ATOM 1957 N N . LEU B 1 59 ? -4.914 -22.844 -5.352 1 98.94 59 LEU B N 1
ATOM 1958 C CA . LEU B 1 59 ? -4.98 -21.547 -4.68 1 98.94 59 LEU B CA 1
ATOM 1959 C C . LEU B 1 59 ? -6.367 -20.938 -4.824 1 98.94 59 LEU B C 1
ATOM 1961 O O . LEU B 1 59 ? -6.883 -20.328 -3.881 1 98.94 59 LEU B O 1
ATOM 1965 N N . SER B 1 60 ? -6.98 -21.078 -6.035 1 98.94 60 SER B N 1
ATOM 1966 C CA . SER B 1 60 ? -8.297 -20.5 -6.301 1 98.94 60 SER B CA 1
ATOM 1967 C C . SER B 1 60 ? -9.359 -21.109 -5.383 1 98.94 60 SER B C 1
ATOM 1969 O O . SER B 1 60 ? -10.445 -20.547 -5.23 1 98.94 60 SER B O 1
ATOM 1971 N N . GLN B 1 61 ? -9.055 -22.203 -4.762 1 98.81 61 GLN B N 1
ATOM 1972 C CA . GLN B 1 61 ? -9.992 -22.922 -3.908 1 98.81 61 GLN B CA 1
ATOM 1973 C C . GLN B 1 61 ? -9.812 -22.531 -2.443 1 98.81 61 GLN B C 1
ATOM 1975 O O . GLN B 1 61 ? -10.555 -22.984 -1.576 1 98.81 61 GLN B O 1
ATOM 1980 N N . ALA B 1 62 ? -8.828 -21.719 -2.146 1 98.88 62 ALA B N 1
ATOM 1981 C CA . ALA B 1 62 ? -8.555 -21.344 -0.758 1 98.88 62 ALA B CA 1
ATOM 1982 C C . ALA B 1 62 ? -9.781 -20.703 -0.117 1 98.88 62 ALA B C 1
ATOM 1984 O O . ALA B 1 62 ? -10.086 -20.953 1.052 1 98.88 62 ALA B O 1
ATOM 1985 N N . ARG B 1 63 ? -10.477 -19.875 -0.841 1 97.88 63 ARG B N 1
ATOM 1986 C CA . ARG B 1 63 ? -11.75 -19.266 -0.461 1 97.88 63 ARG B CA 1
ATOM 1987 C C . ARG B 1 63 ? -12.438 -18.641 -1.668 1 97.88 63 ARG B C 1
ATOM 1989 O O . ARG B 1 63 ? -11.82 -18.484 -2.725 1 97.88 63 ARG B O 1
ATOM 1996 N N . SER B 1 64 ? -13.617 -18.281 -1.547 1 97.88 64 SER B N 1
ATOM 1997 C CA . SER B 1 64 ? -14.438 -17.828 -2.662 1 97.88 64 SER B CA 1
ATOM 1998 C C . SER B 1 64 ? -13.844 -16.578 -3.312 1 97.88 64 SER B C 1
ATOM 2000 O O . SER B 1 64 ? -13.93 -16.406 -4.531 1 97.88 64 SER B O 1
ATOM 2002 N N . ALA B 1 65 ? -13.188 -15.711 -2.549 1 97.62 65 ALA B N 1
ATOM 2003 C CA . ALA B 1 65 ? -12.633 -14.445 -3.037 1 97.62 65 ALA B CA 1
ATOM 2004 C C . ALA B 1 65 ? -11.43 -14.688 -3.941 1 97.62 65 ALA B C 1
ATOM 2006 O O . ALA B 1 65 ? -10.984 -13.781 -4.645 1 97.62 65 ALA B O 1
ATOM 2007 N N . LEU 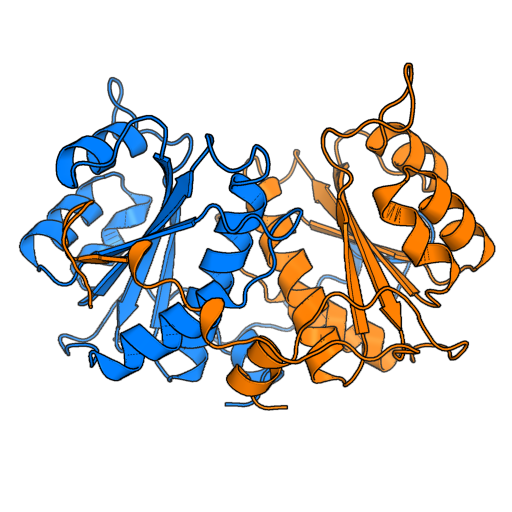B 1 66 ? -10.953 -15.883 -4.016 1 98.88 66 LEU B N 1
ATOM 2008 C CA . LEU B 1 66 ? -9.781 -16.203 -4.828 1 98.88 66 LEU B CA 1
ATOM 2009 C C . LEU B 1 66 ? -10.188 -16.984 -6.078 1 98.88 66 LEU B C 1
ATOM 2011 O O . LEU B 1 66 ? -9.328 -17.375 -6.871 1 98.88 66 LEU B O 1
ATOM 2015 N N . LYS B 1 67 ? -11.414 -17.172 -6.34 1 98.88 67 LYS B N 1
ATOM 2016 C CA . LYS B 1 67 ? -11.898 -17.984 -7.449 1 98.88 67 LYS B CA 1
ATOM 2017 C C . LYS B 1 67 ? -11.422 -17.438 -8.789 1 98.88 67 LYS B C 1
ATOM 2019 O O . LYS B 1 67 ? -11.172 -18.203 -9.727 1 98.88 67 LYS B O 1
ATOM 2024 N N . PHE B 1 68 ? -11.227 -16.094 -8.875 1 98.81 68 PHE B N 1
ATOM 2025 C CA . PHE B 1 68 ? -10.82 -15.453 -10.117 1 98.81 68 PHE B CA 1
ATOM 2026 C C . PHE B 1 68 ? -9.453 -15.961 -10.57 1 98.81 68 PHE B C 1
ATOM 2028 O O . PHE B 1 68 ? -9.094 -15.828 -11.742 1 98.81 68 PHE B O 1
ATOM 2035 N N . LEU B 1 69 ? -8.695 -16.578 -9.703 1 98.88 69 LEU B N 1
ATOM 2036 C CA . LEU B 1 69 ? -7.367 -17.094 -10.039 1 98.88 69 LEU B CA 1
ATOM 2037 C C . LEU B 1 69 ? -7.461 -18.203 -11.07 1 98.88 69 LEU B C 1
ATOM 2039 O O . LEU B 1 69 ? -6.465 -18.547 -11.711 1 98.88 69 LEU B O 1
ATOM 2043 N N . GLU B 1 70 ? -8.602 -18.797 -11.195 1 98.75 70 GLU B N 1
ATOM 2044 C CA . GLU B 1 70 ? -8.773 -19.969 -12.047 1 98.75 70 GLU B CA 1
ATOM 2045 C C . GLU B 1 70 ? -8.281 -19.703 -13.461 1 98.75 70 GLU B C 1
ATOM 2047 O O . GLU B 1 70 ? -7.785 -20.609 -14.133 1 98.75 70 GLU B O 1
ATOM 2052 N N . THR B 1 71 ? -8.383 -18.469 -13.938 1 98.69 71 THR B N 1
ATOM 2053 C CA . THR B 1 71 ? -7.973 -18.172 -15.305 1 98.69 71 THR B CA 1
ATOM 2054 C C . THR B 1 71 ? -6.652 -17.422 -15.328 1 98.69 71 THR B C 1
ATOM 2056 O O . THR B 1 71 ? -6.156 -17.062 -16.391 1 98.69 71 THR B O 1
ATOM 2059 N N . ALA B 1 72 ? -6.105 -17.141 -14.156 1 98.88 72 ALA B N 1
ATOM 2060 C CA . ALA B 1 72 ? -4.855 -16.391 -14.109 1 98.88 72 ALA B CA 1
ATOM 2061 C C . ALA B 1 72 ? -3.67 -17.266 -14.492 1 98.88 72 ALA B C 1
ATOM 2063 O O . ALA B 1 72 ? -3.492 -18.359 -13.922 1 98.88 72 ALA B O 1
ATOM 2064 N N . PRO B 1 73 ? -2.863 -16.844 -15.406 1 98.94 73 PRO B N 1
ATOM 2065 C CA . PRO B 1 73 ? -1.673 -17.625 -15.75 1 98.94 73 PRO B CA 1
ATOM 2066 C C . PRO B 1 73 ? -0.559 -17.484 -14.711 1 98.94 73 PRO B C 1
ATOM 2068 O O . PRO B 1 73 ? 0.397 -18.266 -14.727 1 98.94 73 PRO B O 1
ATOM 2071 N N . LEU B 1 74 ? -0.581 -16.484 -13.859 1 98.94 74 LEU B N 1
ATOM 2072 C CA . LEU B 1 74 ? 0.422 -16.156 -12.852 1 98.94 74 LEU B CA 1
ATOM 2073 C C . LEU B 1 74 ? -0.239 -15.695 -11.555 1 98.94 74 LEU B C 1
ATOM 2075 O O . LEU B 1 74 ? -1.217 -14.953 -11.586 1 98.94 74 LEU B O 1
ATOM 2079 N N . ALA B 1 75 ? 0.247 -16.188 -10.461 1 99 75 ALA B N 1
ATOM 2080 C CA . ALA B 1 75 ? -0.116 -15.672 -9.141 1 99 75 ALA B CA 1
ATOM 2081 C C . ALA B 1 75 ? 1.126 -15.336 -8.32 1 99 75 ALA B C 1
ATOM 2083 O O . ALA B 1 75 ? 2.154 -16.016 -8.438 1 99 75 ALA B O 1
ATOM 2084 N N . ILE B 1 76 ? 1.09 -14.305 -7.602 1 99 76 ILE B N 1
ATOM 2085 C CA . ILE B 1 76 ? 2.119 -14 -6.613 1 99 76 ILE B CA 1
ATOM 2086 C C . ILE B 1 76 ? 1.505 -13.984 -5.215 1 99 76 ILE B C 1
ATOM 2088 O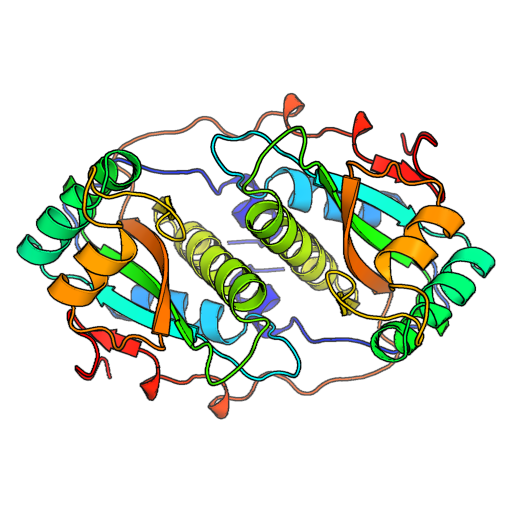 O . ILE B 1 76 ? 0.618 -13.18 -4.926 1 99 76 ILE B O 1
ATOM 2092 N N . VAL B 1 77 ? 1.896 -14.883 -4.344 1 99 77 VAL B N 1
ATOM 2093 C CA . VAL B 1 77 ? 1.501 -14.898 -2.938 1 99 77 VAL B CA 1
ATOM 2094 C C . VAL B 1 77 ? 2.373 -13.922 -2.148 1 99 77 VAL B C 1
ATOM 2096 O O . VAL B 1 77 ? 3.598 -14.062 -2.115 1 99 77 VAL B O 1
ATOM 2099 N N . VAL B 1 78 ? 1.777 -12.945 -1.568 1 99 78 VAL B N 1
ATOM 2100 C CA . VAL B 1 78 ? 2.486 -11.914 -0.822 1 99 78 VAL B CA 1
ATOM 2101 C C . VAL B 1 78 ? 2.461 -12.242 0.669 1 99 78 VAL B C 1
ATOM 2103 O O . VAL B 1 78 ? 1.39 -12.328 1.274 1 99 78 VAL B O 1
ATOM 2106 N N . CYS B 1 79 ? 3.621 -12.367 1.247 1 98.94 79 CYS B N 1
ATOM 2107 C CA . CYS B 1 79 ? 3.768 -12.789 2.633 1 98.94 79 CYS B CA 1
ATOM 2108 C C . CYS B 1 79 ? 4.531 -11.758 3.447 1 98.94 79 CYS B C 1
ATOM 2110 O O . CYS B 1 79 ? 5.152 -10.852 2.885 1 98.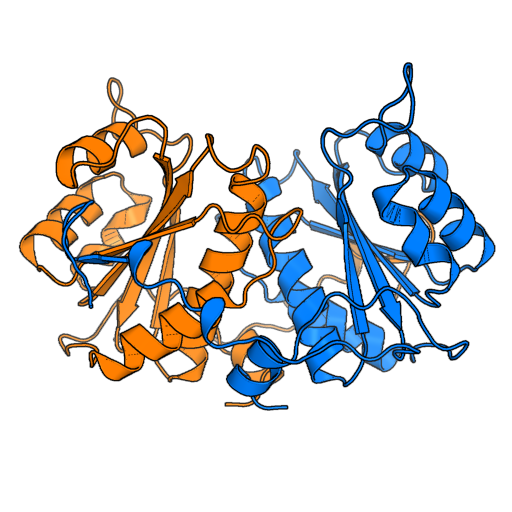94 79 CYS B O 1
ATOM 2112 N N . GLY B 1 80 ? 4.363 -11.758 4.715 1 98.88 80 GLY B N 1
ATOM 2113 C CA . GLY B 1 80 ? 5.125 -10.984 5.676 1 98.88 80 GLY B CA 1
ATOM 2114 C C . GLY B 1 80 ? 5.688 -11.82 6.809 1 98.88 80 GLY B C 1
ATOM 2115 O O . GLY B 1 80 ? 4.961 -12.594 7.434 1 98.88 80 GLY B O 1
ATOM 2116 N N . ASP B 1 81 ? 6.941 -11.711 7.105 1 98.81 81 ASP B N 1
ATOM 2117 C CA . ASP B 1 81 ? 7.641 -12.469 8.141 1 98.81 81 ASP B CA 1
ATOM 2118 C C . ASP B 1 81 ? 7.574 -11.75 9.484 1 98.81 81 ASP B C 1
ATOM 2120 O O . ASP B 1 81 ? 8.242 -10.734 9.688 1 98.81 81 ASP B O 1
ATOM 2124 N N . GLU B 1 82 ? 6.859 -12.266 10.391 1 98.44 82 GLU B N 1
ATOM 2125 C CA . GLU B 1 82 ? 6.645 -11.648 11.695 1 98.44 82 GLU B CA 1
ATOM 2126 C C . GLU B 1 82 ? 7.938 -11.602 12.5 1 98.44 82 GLU B C 1
ATOM 2128 O O . GLU B 1 82 ? 8.078 -10.797 13.422 1 98.44 82 GLU B O 1
ATOM 2133 N N . ASN B 1 83 ? 8.898 -12.477 12.18 1 98.56 83 ASN B N 1
ATOM 2134 C CA . ASN B 1 83 ? 10.18 -12.469 12.883 1 98.56 83 ASN B CA 1
ATOM 2135 C C . ASN B 1 83 ? 11.039 -11.281 12.461 1 98.56 83 ASN B C 1
ATOM 2137 O O . ASN B 1 83 ? 11.992 -10.93 13.156 1 98.56 83 ASN B O 1
ATOM 2141 N N . ILE B 1 84 ? 10.727 -10.711 11.336 1 98.56 84 ILE B N 1
ATOM 2142 C CA . ILE B 1 84 ? 11.539 -9.625 10.812 1 98.56 84 ILE B CA 1
ATOM 2143 C C . ILE B 1 84 ? 10.977 -8.281 11.281 1 98.56 84 ILE B C 1
ATOM 2145 O O . ILE B 1 84 ? 11.727 -7.371 11.633 1 98.56 84 ILE B O 1
ATOM 2149 N N . SER B 1 85 ? 9.656 -8.188 11.352 1 98.31 85 SER B N 1
ATOM 2150 C CA . SER B 1 85 ? 9.039 -6.914 11.719 1 98.31 85 SER B CA 1
ATOM 2151 C C . SER B 1 85 ? 7.613 -7.113 12.203 1 98.31 85 SER B C 1
ATOM 2153 O O . SER B 1 85 ? 6.844 -7.875 11.609 1 98.31 85 SER B O 1
ATOM 2155 N N . SER B 1 86 ? 7.238 -6.391 13.234 1 97.81 86 SER B N 1
ATOM 2156 C CA . SER B 1 86 ? 5.848 -6.363 13.672 1 97.81 86 SER B CA 1
ATOM 2157 C C . SER B 1 86 ? 4.988 -5.508 12.742 1 97.81 86 SER B C 1
ATOM 2159 O O . SER B 1 86 ? 3.76 -5.543 12.82 1 97.81 86 SER B O 1
ATOM 2161 N N . ALA B 1 87 ? 5.613 -4.766 11.844 1 98.56 87 ALA B N 1
ATOM 2162 C CA . ALA B 1 87 ? 4.906 -3.873 10.93 1 98.56 87 ALA B CA 1
ATOM 2163 C C . ALA B 1 87 ? 4.664 -4.551 9.586 1 98.56 87 ALA B C 1
ATOM 2165 O O . ALA B 1 87 ? 4.305 -3.889 8.609 1 98.56 87 ALA B O 1
ATOM 2166 N N . TRP B 1 88 ? 4.82 -5.883 9.562 1 98.81 88 TRP B N 1
ATOM 2167 C CA . TRP B 1 88 ? 4.828 -6.609 8.305 1 98.81 88 TRP B CA 1
ATOM 2168 C C . TRP B 1 88 ? 3.518 -6.402 7.547 1 98.81 88 TRP B C 1
ATOM 2170 O O . TRP B 1 88 ? 3.498 -6.414 6.312 1 98.81 88 TRP B O 1
ATOM 2180 N N . VAL B 1 89 ? 2.453 -6.176 8.258 1 98.81 89 VAL B N 1
ATOM 2181 C CA . VAL B 1 89 ? 1.146 -6.094 7.617 1 98.81 89 VAL B CA 1
ATOM 2182 C C . VAL B 1 89 ? 1.076 -4.848 6.738 1 98.81 89 VAL B C 1
ATOM 2184 O O . VAL B 1 89 ? 0.581 -4.906 5.609 1 98.81 89 VAL B O 1
ATOM 2187 N N . PHE B 1 90 ? 1.585 -3.705 7.238 1 98.81 90 PHE B N 1
ATOM 2188 C CA . PHE B 1 90 ? 1.63 -2.467 6.469 1 98.81 90 PHE B CA 1
ATOM 2189 C C . PHE B 1 90 ? 2.6 -2.592 5.297 1 98.81 90 PHE B C 1
ATOM 2191 O O . PHE B 1 90 ? 2.254 -2.262 4.16 1 98.81 90 PHE B O 1
ATOM 2198 N N . ASP B 1 91 ? 3.77 -3.141 5.617 1 98.88 91 ASP B N 1
ATOM 2199 C CA . ASP B 1 91 ? 4.844 -3.27 4.637 1 98.88 91 ASP B CA 1
ATOM 2200 C C . ASP B 1 91 ? 4.426 -4.18 3.482 1 98.88 91 ASP B C 1
ATOM 2202 O O . ASP B 1 91 ? 4.664 -3.863 2.316 1 98.88 91 ASP B O 1
ATOM 2206 N N . ALA B 1 92 ? 3.793 -5.297 3.807 1 98.94 92 ALA B N 1
ATOM 2207 C CA . ALA B 1 92 ? 3.352 -6.238 2.779 1 98.94 92 ALA B CA 1
ATOM 2208 C C . ALA B 1 92 ? 2.203 -5.652 1.961 1 98.94 92 ALA B C 1
ATOM 2210 O O . ALA B 1 92 ? 2.09 -5.918 0.761 1 98.94 92 ALA B O 1
ATOM 2211 N N . SER B 1 93 ? 1.316 -4.879 2.584 1 98.94 93 SER B N 1
ATOM 2212 C CA . SER B 1 93 ? 0.23 -4.227 1.856 1 98.94 93 SER B CA 1
ATOM 2213 C C . SER B 1 93 ? 0.769 -3.262 0.807 1 98.94 93 SER B C 1
ATOM 2215 O O . SER B 1 93 ? 0.282 -3.232 -0.325 1 98.94 93 SER B O 1
ATOM 2217 N N . ILE B 1 94 ? 1.748 -2.516 1.205 1 98.94 94 ILE B N 1
ATOM 2218 C CA . ILE B 1 94 ? 2.379 -1.556 0.306 1 98.94 94 ILE B CA 1
ATOM 2219 C C . ILE B 1 94 ? 3.049 -2.295 -0.85 1 98.94 94 ILE B C 1
ATOM 2221 O O . ILE B 1 94 ? 2.865 -1.935 -2.016 1 98.94 94 ILE B O 1
ATOM 2225 N N . ALA B 1 95 ? 3.77 -3.338 -0.536 1 98.94 95 ALA B N 1
ATOM 2226 C CA . ALA B 1 95 ? 4.453 -4.117 -1.563 1 98.94 95 ALA B CA 1
ATOM 2227 C C . ALA B 1 95 ? 3.455 -4.75 -2.527 1 98.94 95 ALA B C 1
ATOM 2229 O O . ALA B 1 95 ? 3.689 -4.793 -3.738 1 98.94 95 ALA B O 1
ATOM 2230 N N . ALA B 1 96 ? 2.363 -5.262 -2.004 1 99 96 ALA B N 1
ATOM 2231 C CA . ALA B 1 96 ? 1.315 -5.855 -2.828 1 99 96 ALA B CA 1
ATOM 2232 C C . ALA B 1 96 ? 0.756 -4.844 -3.822 1 99 96 ALA B C 1
ATOM 2234 O O . ALA B 1 96 ? 0.479 -5.184 -4.973 1 99 96 ALA B O 1
ATOM 2235 N N . GLU B 1 97 ? 0.571 -3.662 -3.367 1 98.94 97 GLU B N 1
ATOM 2236 C CA . GLU B 1 97 ? 0.057 -2.637 -4.27 1 98.94 97 GLU B CA 1
ATOM 2237 C C . GLU B 1 97 ? 1.091 -2.264 -5.328 1 98.94 97 GLU B C 1
ATOM 2239 O O . GLU B 1 97 ? 0.74 -1.987 -6.477 1 98.94 97 GLU B O 1
ATOM 2244 N N . HIS B 1 98 ? 2.402 -2.217 -4.934 1 98.94 98 HIS B N 1
ATOM 2245 C CA . HIS B 1 98 ? 3.441 -2.031 -5.941 1 98.94 98 HIS B CA 1
ATOM 2246 C C . HIS B 1 98 ? 3.33 -3.074 -7.047 1 98.94 98 HIS B C 1
ATOM 2248 O O . HIS B 1 98 ? 3.48 -2.752 -8.227 1 98.94 98 HIS B O 1
ATOM 2254 N N . ILE B 1 99 ? 3.047 -4.293 -6.68 1 99 99 ILE B N 1
ATOM 2255 C CA . ILE B 1 99 ? 2.904 -5.379 -7.645 1 99 99 ILE B CA 1
ATOM 2256 C C . ILE B 1 99 ? 1.738 -5.086 -8.586 1 99 99 ILE B C 1
ATOM 2258 O O . ILE B 1 99 ? 1.875 -5.191 -9.805 1 99 99 ILE B O 1
ATOM 2262 N N . GLN B 1 100 ? 0.59 -4.684 -8.07 1 98.94 100 GLN B N 1
ATOM 2263 C CA . GLN B 1 100 ? -0.588 -4.422 -8.891 1 98.94 100 GLN B CA 1
ATOM 2264 C C . GLN B 1 100 ? -0.346 -3.254 -9.844 1 98.94 100 GLN B C 1
ATOM 2266 O O . GLN B 1 100 ? -0.71 -3.32 -11.016 1 98.94 100 GLN B O 1
ATOM 2271 N N . LEU B 1 101 ? 0.264 -2.186 -9.336 1 98.94 101 LEU B N 1
ATOM 2272 C CA . LEU B 1 101 ? 0.531 -1.022 -10.172 1 98.94 101 LEU B CA 1
ATOM 2273 C C . LEU B 1 101 ? 1.561 -1.353 -11.25 1 98.94 101 LEU B C 1
ATOM 2275 O O . LEU B 1 101 ? 1.437 -0.904 -12.391 1 98.94 101 LEU B O 1
ATOM 2279 N N . ALA B 1 102 ? 2.592 -2.094 -10.883 1 98.94 102 ALA B N 1
ATOM 2280 C CA . ALA B 1 102 ? 3.604 -2.496 -11.859 1 98.94 102 ALA B CA 1
ATOM 2281 C C . ALA B 1 102 ? 2.986 -3.334 -12.969 1 98.94 102 ALA B C 1
ATOM 2283 O O . ALA B 1 102 ? 3.305 -3.145 -14.148 1 98.94 102 ALA B O 1
ATOM 2284 N N . ALA B 1 103 ? 2.09 -4.281 -12.625 1 98.94 103 ALA B N 1
ATOM 2285 C CA . ALA B 1 103 ? 1.378 -5.059 -13.633 1 98.94 103 ALA B CA 1
ATOM 2286 C C . ALA B 1 103 ? 0.61 -4.148 -14.586 1 98.94 103 ALA B C 1
ATOM 2288 O O . ALA B 1 103 ? 0.701 -4.297 -15.805 1 98.94 103 ALA B O 1
ATOM 2289 N N . THR B 1 104 ? -0.095 -3.195 -14.031 1 98.94 104 THR B N 1
ATOM 2290 C CA . THR B 1 104 ? -0.856 -2.246 -14.836 1 98.94 104 THR B CA 1
ATOM 2291 C C . THR B 1 104 ? 0.065 -1.465 -15.766 1 98.94 104 THR B C 1
ATOM 2293 O O . THR B 1 104 ? -0.237 -1.297 -16.953 1 98.94 104 THR B O 1
ATOM 2296 N N . ALA B 1 105 ? 1.221 -1.021 -15.219 1 98.94 105 ALA B N 1
ATOM 2297 C CA . ALA B 1 105 ? 2.174 -0.232 -16 1 98.94 105 ALA B CA 1
ATOM 2298 C C . ALA B 1 105 ? 2.729 -1.037 -17.172 1 98.94 105 ALA B C 1
ATOM 2300 O O . ALA B 1 105 ? 3.197 -0.466 -18.156 1 98.94 105 ALA B O 1
ATOM 2301 N N . LEU B 1 106 ? 2.686 -2.336 -17.078 1 98.88 106 LEU B N 1
ATOM 2302 C CA . LEU B 1 106 ? 3.18 -3.23 -18.125 1 98.88 106 LEU B CA 1
ATOM 2303 C C . LEU B 1 106 ? 2.035 -3.723 -19 1 98.88 106 LEU B C 1
ATOM 2305 O O . LEU B 1 106 ? 2.191 -4.695 -19.75 1 98.88 106 LEU B O 1
ATOM 2309 N N . ASP B 1 107 ? 0.881 -3.146 -18.844 1 98.69 107 ASP B N 1
ATOM 2310 C CA . ASP B 1 107 ? -0.321 -3.443 -19.609 1 98.69 107 ASP B CA 1
ATOM 2311 C C . ASP B 1 107 ? -0.86 -4.832 -19.281 1 98.69 107 ASP B C 1
ATOM 2313 O O . ASP B 1 107 ? -1.464 -5.492 -20.125 1 98.69 107 ASP B O 1
ATOM 2317 N N . LEU B 1 108 ? -0.567 -5.336 -18.125 1 98.94 108 LEU B N 1
ATOM 2318 C CA . LEU B 1 108 ? -1.186 -6.531 -17.562 1 98.94 108 LEU B CA 1
ATOM 2319 C C . LEU B 1 108 ? -2.34 -6.16 -16.641 1 98.94 108 LEU B C 1
ATOM 2321 O O . LEU B 1 108 ? -2.484 -5 -16.25 1 98.94 108 LEU B O 1
ATOM 2325 N N . GLY B 1 109 ? -3.26 -7.141 -16.406 1 98.88 109 GLY B N 1
ATOM 2326 C CA . GLY B 1 109 ? -4.266 -7.047 -15.359 1 98.88 109 GLY B CA 1
ATOM 2327 C C . GLY B 1 109 ? -3.857 -7.738 -14.07 1 98.88 109 GLY B C 1
ATOM 2328 O O . GLY B 1 109 ? -3.029 -8.648 -14.086 1 98.88 109 GLY B O 1
ATOM 2329 N N . ALA B 1 110 ? -4.398 -7.344 -13.008 1 98.94 110 ALA B N 1
ATOM 2330 C CA . ALA B 1 110 ? -4.133 -7.945 -11.703 1 98.94 110 ALA B CA 1
ATOM 2331 C C . ALA B 1 110 ? -5.332 -7.797 -10.773 1 98.94 110 ALA B C 1
ATOM 2333 O O . ALA B 1 110 ? -6.164 -6.91 -10.961 1 98.94 110 ALA B O 1
ATOM 2334 N N . CYS B 1 111 ? -5.41 -8.656 -9.82 1 98.94 111 CYS B N 1
ATOM 2335 C CA . CYS B 1 111 ? -6.426 -8.562 -8.781 1 98.94 111 CYS B CA 1
ATOM 2336 C C . CYS B 1 111 ? -5.922 -9.156 -7.473 1 98.94 111 CYS B C 1
ATOM 2338 O O . CYS B 1 111 ? -5.297 -10.219 -7.469 1 98.94 111 CYS B O 1
ATOM 2340 N N . TRP B 1 112 ? -6.219 -8.438 -6.434 1 98.94 112 TRP B N 1
ATOM 2341 C CA . TRP B 1 112 ? -5.895 -8.812 -5.062 1 98.94 112 TRP B CA 1
ATOM 2342 C C . TRP B 1 112 ? -6.957 -9.742 -4.488 1 98.94 112 TRP B C 1
ATOM 2344 O O . TRP B 1 112 ? -8.133 -9.383 -4.41 1 98.94 112 TRP B O 1
ATOM 2354 N N . GLY B 1 113 ? -6.613 -10.992 -4.141 1 98.88 113 GLY B N 1
ATOM 2355 C CA . GLY B 1 113 ? -7.41 -11.867 -3.299 1 98.88 113 GLY B CA 1
ATOM 2356 C C . GLY B 1 113 ? -6.91 -11.945 -1.869 1 98.88 113 GLY B C 1
ATOM 2357 O O . GLY B 1 113 ? -5.859 -12.539 -1.606 1 98.88 113 GLY B O 1
ATOM 2358 N N . HIS B 1 114 ? -7.676 -11.453 -0.938 1 98.88 114 HIS B N 1
ATOM 2359 C CA . HIS B 1 114 ? -7.242 -11.32 0.447 1 98.88 114 HIS B CA 1
ATOM 2360 C C . HIS B 1 114 ? -7.266 -12.664 1.167 1 98.88 114 HIS B C 1
ATOM 2362 O O . HIS B 1 114 ? -8.188 -13.461 0.975 1 98.88 114 HIS B O 1
ATOM 2368 N N . VAL B 1 115 ? -6.273 -12.875 2.041 1 98.94 115 VAL B N 1
ATOM 2369 C CA . VAL B 1 115 ? -6.129 -14.172 2.688 1 98.94 115 VAL B CA 1
ATOM 2370 C C . VAL B 1 115 ? -6.094 -14 4.203 1 98.94 115 VAL B C 1
ATOM 2372 O O . VAL B 1 115 ? -6.746 -14.742 4.938 1 98.94 115 VAL B O 1
ATOM 2375 N N . LEU B 1 116 ? -5.355 -13.062 4.695 1 98.81 116 LEU B N 1
ATOM 2376 C CA . LEU B 1 116 ? -5.066 -12.906 6.117 1 98.81 116 LEU B CA 1
ATOM 2377 C C . LEU B 1 116 ? -6.359 -12.781 6.922 1 98.81 116 LEU B C 1
ATOM 2379 O O . LEU B 1 116 ? -7.258 -12.023 6.555 1 98.81 116 LEU B O 1
ATOM 2383 N N . GLU B 1 117 ? -6.43 -13.578 7.953 1 98.12 117 GLU B N 1
ATOM 2384 C CA . GLU B 1 117 ? -7.527 -13.547 8.914 1 98.12 117 GLU B CA 1
ATOM 2385 C C . GLU B 1 117 ? -8.859 -13.875 8.242 1 98.12 117 GLU B C 1
ATOM 2387 O O . GLU B 1 117 ? -9.898 -13.32 8.609 1 98.12 117 GLU B O 1
ATOM 2392 N N . ARG B 1 118 ? -8.82 -14.656 7.238 1 98.62 118 ARG B N 1
ATOM 2393 C CA . ARG B 1 118 ? -10 -15.188 6.574 1 98.62 118 ARG B CA 1
ATOM 2394 C C . ARG B 1 118 ? -10.062 -16.703 6.684 1 98.62 118 ARG B C 1
ATOM 2396 O O . ARG B 1 118 ? -9.047 -17.344 6.965 1 98.62 118 ARG B O 1
ATOM 2403 N N . GLN B 1 119 ? -11.219 -17.188 6.398 1 98.62 119 GLN B N 1
ATOM 2404 C CA . GLN B 1 119 ? -11.422 -18.625 6.578 1 98.62 119 GLN B CA 1
ATOM 2405 C C . GLN B 1 119 ? -11.477 -19.344 5.23 1 98.62 119 GLN B C 1
ATOM 2407 O O . GLN B 1 119 ? -12 -18.797 4.254 1 98.62 119 GLN B O 1
ATOM 2412 N N . HIS B 1 120 ? -10.891 -20.453 5.195 1 98.69 120 HIS B N 1
ATOM 2413 C CA . HIS B 1 120 ? -11.109 -21.406 4.105 1 98.69 120 HIS B CA 1
ATOM 2414 C C . HIS B 1 120 ? -12.422 -22.156 4.281 1 98.69 120 HIS B C 1
ATOM 2416 O O . HIS B 1 120 ? -13.234 -22.219 3.355 1 98.69 120 HIS B O 1
ATOM 2422 N N . ASN B 1 121 ? -12.578 -22.641 5.422 1 98.06 121 ASN B N 1
ATOM 2423 C CA . ASN B 1 121 ? -13.805 -23.281 5.883 1 98.06 121 ASN B CA 1
ATOM 2424 C C . ASN B 1 121 ? -13.961 -23.172 7.395 1 98.06 121 ASN B C 1
ATOM 2426 O O . ASN B 1 121 ? -13.328 -22.328 8.031 1 98.06 121 ASN B O 1
ATOM 2430 N N . LYS B 1 122 ? -14.898 -23.984 8.047 1 96.75 122 LYS B N 1
ATOM 2431 C CA . LYS B 1 122 ? -15.219 -23.859 9.469 1 96.75 122 LYS B CA 1
ATOM 2432 C C . LYS B 1 122 ? -14.031 -24.25 10.344 1 96.75 122 LYS B C 1
ATOM 2434 O O . LYS B 1 122 ? -13.891 -23.75 11.461 1 96.75 122 LYS B O 1
ATOM 2439 N N . GLU B 1 123 ? -13.125 -24.984 9.797 1 97.56 123 GLU B N 1
ATOM 2440 C CA . GLU B 1 123 ? -12.102 -25.594 10.633 1 97.56 123 GLU B CA 1
ATOM 2441 C C . GLU B 1 123 ? -10.719 -25.047 10.305 1 97.56 123 GLU B C 1
ATOM 2443 O O . GLU B 1 123 ? -9.773 -25.203 11.086 1 97.56 123 GLU B O 1
ATOM 2448 N N . LYS B 1 124 ? -10.594 -24.531 9.156 1 98.25 124 LYS B N 1
ATOM 2449 C CA . LYS B 1 124 ? -9.266 -24.188 8.648 1 98.25 124 LYS B CA 1
ATOM 2450 C C . LYS B 1 124 ? -9.25 -22.766 8.094 1 98.25 124 LYS B C 1
ATOM 2452 O O . LYS B 1 124 ? -10.172 -22.359 7.383 1 98.25 124 LYS B O 1
ATOM 2457 N N . SER B 1 125 ? -8.258 -22 8.469 1 98.75 125 SER B N 1
ATOM 2458 C CA . SER B 1 125 ? -8.109 -20.656 7.895 1 98.75 125 SER B CA 1
ATOM 2459 C C . SER B 1 125 ? -7.566 -20.734 6.473 1 98.75 125 SER B C 1
ATOM 2461 O O . SER B 1 125 ? -6.969 -21.734 6.078 1 98.75 125 SER B O 1
ATOM 2463 N N . ALA B 1 126 ? -7.781 -19.688 5.746 1 98.88 126 ALA B N 1
ATOM 2464 C CA . ALA B 1 126 ? -7.215 -19.594 4.406 1 98.88 126 ALA B CA 1
ATOM 2465 C C . ALA B 1 126 ? -5.688 -19.609 4.453 1 98.88 126 ALA B C 1
ATOM 2467 O O . ALA B 1 126 ? -5.043 -20.219 3.594 1 98.88 126 ALA B O 1
ATOM 2468 N N . GLU B 1 127 ? -5.141 -19 5.441 1 98.81 127 GLU B N 1
ATOM 2469 C CA . GLU B 1 127 ? -3.693 -19.016 5.617 1 98.81 127 GLU B CA 1
ATOM 2470 C C . GLU B 1 127 ? -3.172 -20.438 5.797 1 98.81 127 GLU B C 1
ATOM 2472 O O . GLU B 1 127 ? -2.18 -20.828 5.176 1 98.81 127 GLU B O 1
ATOM 2477 N N . GLU B 1 128 ? -3.83 -21.125 6.656 1 98.81 128 GLU B N 1
ATOM 2478 C CA . GLU B 1 128 ? -3.396 -22.5 6.918 1 98.81 128 GLU B CA 1
ATOM 2479 C C . GLU B 1 128 ? -3.469 -23.344 5.656 1 98.81 128 GLU B C 1
ATOM 2481 O O . GLU B 1 128 ? -2.568 -24.141 5.387 1 98.81 128 GLU B O 1
ATOM 2486 N N . TYR B 1 129 ? -4.531 -23.203 4.934 1 98.94 129 TYR B N 1
ATOM 2487 C CA . TYR B 1 129 ? -4.695 -23.938 3.686 1 98.94 129 TYR B CA 1
ATOM 2488 C C . TYR B 1 129 ? -3.541 -23.656 2.73 1 98.94 129 TYR B C 1
ATOM 2490 O O . TYR B 1 129 ? -2.914 -24.578 2.209 1 98.94 129 TYR B O 1
ATOM 2498 N N . ILE B 1 130 ? -3.219 -22.391 2.52 1 98.94 130 ILE B N 1
ATOM 2499 C CA . ILE B 1 130 ? -2.189 -21.984 1.563 1 98.94 130 ILE B CA 1
ATOM 2500 C C . ILE B 1 130 ? -0.812 -22.359 2.105 1 98.94 130 ILE B C 1
ATOM 2502 O O . ILE B 1 130 ? 0.07 -22.781 1.347 1 98.94 130 ILE B O 1
ATOM 2506 N N . ARG B 1 131 ? -0.644 -22.203 3.422 1 98.88 131 ARG B N 1
ATOM 2507 C CA . ARG B 1 131 ? 0.601 -22.609 4.066 1 98.88 131 ARG B CA 1
ATOM 2508 C C . ARG B 1 131 ? 0.926 -24.078 3.768 1 98.88 131 ARG B C 1
ATOM 2510 O O . ARG B 1 131 ? 2.051 -24.391 3.383 1 98.88 131 ARG B O 1
ATOM 2517 N N . GLU B 1 132 ? -0.019 -24.891 3.932 1 98.81 132 GLU B N 1
ATOM 2518 C CA . GLU B 1 132 ? 0.168 -26.328 3.674 1 98.81 132 GLU B CA 1
ATOM 2519 C C . GLU B 1 132 ? 0.419 -26.594 2.191 1 98.81 132 GLU B C 1
ATOM 2521 O O . GLU B 1 132 ? 1.28 -27.391 1.838 1 98.81 132 GLU B O 1
ATOM 2526 N N . LEU B 1 133 ? -0.301 -25.922 1.385 1 98.94 133 LEU B N 1
ATOM 2527 C CA . LEU B 1 133 ? -0.221 -26.109 -0.06 1 98.94 133 LEU B CA 1
ATOM 2528 C C . LEU B 1 133 ? 1.167 -25.75 -0.579 1 98.94 133 LEU B C 1
ATOM 25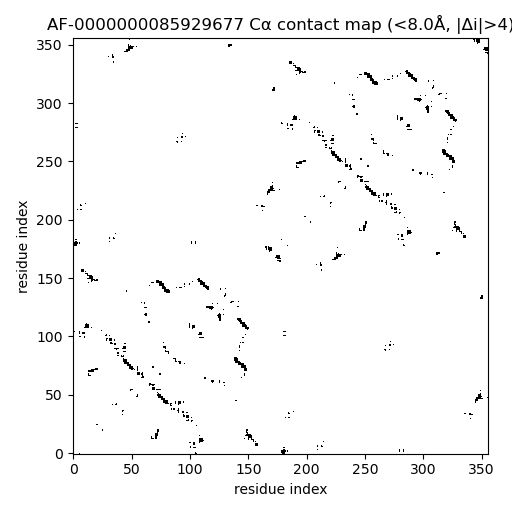30 O O . LEU B 1 133 ? 1.702 -26.438 -1.456 1 98.94 133 LEU B O 1
ATOM 2534 N N . LEU B 1 134 ? 1.782 -24.703 0.008 1 98.94 134 LEU B N 1
ATOM 2535 C CA . LEU B 1 134 ? 2.986 -24.156 -0.596 1 98.94 134 LEU B CA 1
ATOM 2536 C C . LEU B 1 134 ? 4.191 -24.328 0.323 1 98.94 134 LEU B C 1
ATOM 2538 O O . LEU B 1 134 ? 5.305 -23.922 -0.017 1 98.94 134 LEU B O 1
ATOM 2542 N N . GLY B 1 135 ? 3.984 -24.875 1.469 1 98.88 135 GLY B N 1
ATOM 2543 C CA . GLY B 1 135 ? 5.078 -25.156 2.387 1 98.88 135 GLY B CA 1
ATOM 2544 C C . GLY B 1 135 ? 5.602 -23.906 3.078 1 98.88 135 GLY B C 1
ATOM 2545 O O . GLY B 1 135 ? 6.812 -23.75 3.258 1 98.88 135 GLY B O 1
ATOM 2546 N N . ILE B 1 136 ? 4.789 -23.031 3.459 1 98.94 136 ILE B N 1
ATOM 2547 C CA . ILE B 1 136 ? 5.195 -21.766 4.051 1 98.94 136 ILE B CA 1
ATOM 2548 C C . ILE B 1 136 ? 5.355 -21.92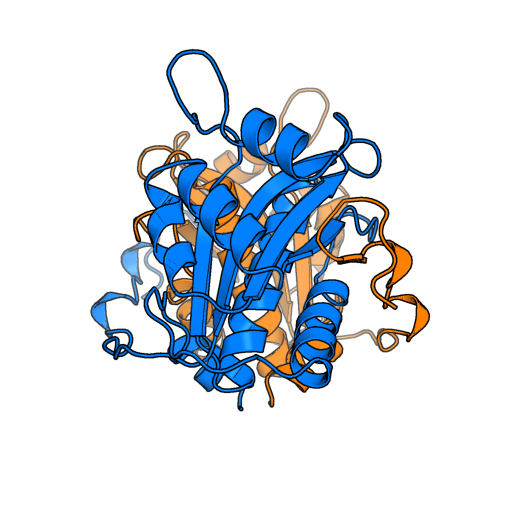2 5.562 1 98.94 136 ILE B C 1
ATOM 2550 O O . ILE B 1 136 ? 4.453 -22.422 6.238 1 98.94 136 ILE B O 1
ATOM 2554 N N . PRO B 1 137 ? 6.414 -21.484 6.125 1 98.75 137 PRO B N 1
ATOM 2555 C CA . PRO B 1 137 ? 6.598 -21.641 7.57 1 98.75 137 PRO B CA 1
ATOM 2556 C C . PRO B 1 137 ? 5.605 -20.797 8.375 1 98.75 137 PRO B C 1
ATOM 2558 O O . PRO B 1 137 ? 5.117 -19.781 7.895 1 98.75 137 PRO B O 1
ATOM 2561 N N . LYS B 1 138 ? 5.398 -21.125 9.625 1 98.12 138 LYS B N 1
ATOM 2562 C CA . LYS B 1 138 ? 4.363 -20.547 10.477 1 98.12 138 LYS B CA 1
ATOM 2563 C C . LYS B 1 138 ? 4.645 -19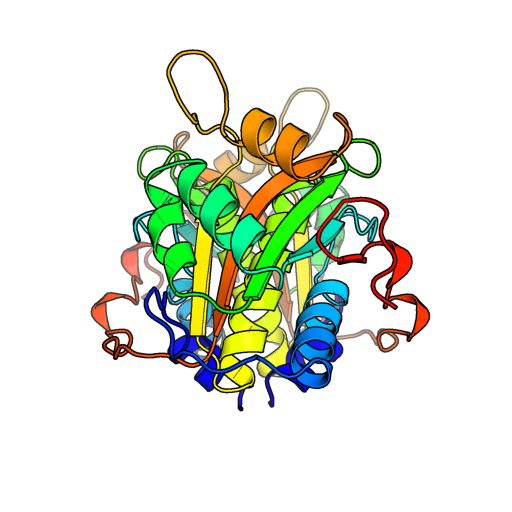.062 10.742 1 98.12 138 LYS B C 1
ATOM 2565 O O . LYS B 1 138 ? 3.715 -18.266 10.852 1 98.12 138 LYS B O 1
ATOM 2570 N N . HIS B 1 139 ? 5.895 -18.703 10.828 1 98.25 139 HIS B N 1
ATOM 2571 C CA . HIS B 1 139 ? 6.238 -17.344 11.172 1 98.25 139 HIS B CA 1
ATOM 2572 C C . HIS B 1 139 ? 6.105 -16.406 9.969 1 98.25 139 HIS B C 1
ATOM 2574 O O . HIS B 1 139 ? 6.207 -15.188 10.102 1 98.25 139 HIS B O 1
ATOM 2580 N N . VAL B 1 140 ? 5.965 -16.984 8.805 1 98.88 140 VAL B N 1
ATOM 2581 C CA . VAL B 1 140 ? 5.668 -16.234 7.594 1 98.88 140 VAL B CA 1
ATOM 2582 C C . VAL B 1 140 ? 4.156 -16.188 7.363 1 98.88 140 VAL B C 1
ATOM 2584 O O . VAL B 1 140 ? 3.545 -17.219 7.031 1 98.88 140 VAL B O 1
ATOM 2587 N N . ARG B 1 141 ? 3.57 -15.047 7.559 1 98.94 141 ARG B N 1
ATOM 2588 C CA . ARG B 1 141 ? 2.131 -14.844 7.41 1 98.94 141 ARG B CA 1
ATOM 2589 C C . ARG B 1 141 ? 1.761 -14.57 5.957 1 98.94 141 ARG B C 1
ATOM 2591 O O . ARG B 1 141 ? 2.609 -14.164 5.16 1 98.94 141 ARG B O 1
ATOM 2598 N N . ILE B 1 142 ? 0.593 -14.859 5.602 1 98.94 142 ILE B N 1
ATOM 2599 C CA . ILE B 1 142 ? 0.147 -14.719 4.219 1 98.94 142 ILE B CA 1
ATOM 2600 C C . ILE B 1 142 ? -0.912 -13.625 4.121 1 98.94 142 ILE B C 1
ATOM 2602 O O . ILE B 1 142 ? -2.012 -13.766 4.664 1 98.94 142 ILE B O 1
ATOM 2606 N N . LEU B 1 143 ? -0.599 -12.586 3.426 1 98.94 143 LEU B N 1
ATOM 2607 C CA . LEU B 1 143 ? -1.492 -11.438 3.316 1 98.94 143 LEU B CA 1
ATOM 2608 C C . LEU B 1 143 ? -2.539 -11.664 2.23 1 98.94 143 LEU B C 1
ATOM 2610 O O . LEU B 1 143 ? -3.74 -11.562 2.488 1 98.94 143 LEU B O 1
ATOM 2614 N N . CYS B 1 144 ? -2.1 -11.922 1.03 1 98.94 144 CYS B N 1
ATOM 2615 C CA . CYS B 1 144 ? -2.984 -12.008 -0.127 1 98.94 144 CYS B CA 1
ATOM 2616 C C . CYS B 1 144 ? -2.33 -12.797 -1.255 1 98.94 144 CYS B C 1
ATOM 2618 O O . CYS B 1 144 ? -1.158 -13.164 -1.164 1 98.94 144 CYS B O 1
ATOM 2620 N N . VAL B 1 145 ? -3.105 -13.148 -2.207 1 99 145 VAL B N 1
ATOM 2621 C CA . VAL B 1 145 ? -2.65 -13.664 -3.492 1 99 145 VAL B CA 1
ATOM 2622 C C . VAL B 1 145 ? -3.066 -12.711 -4.609 1 99 145 VAL B C 1
ATOM 2624 O O . VAL B 1 145 ? -4.227 -12.297 -4.68 1 99 145 VAL B O 1
ATOM 2627 N N . ILE B 1 146 ? -2.115 -12.375 -5.453 1 99 146 ILE B N 1
ATOM 2628 C CA . ILE B 1 146 ? -2.408 -11.5 -6.578 1 99 146 ILE B CA 1
ATOM 2629 C C . ILE B 1 146 ? -2.371 -12.297 -7.879 1 99 146 ILE B C 1
ATOM 2631 O O . ILE B 1 146 ? -1.334 -12.859 -8.242 1 99 146 ILE B O 1
ATOM 2635 N N . GLY B 1 147 ? -3.514 -12.352 -8.562 1 98.94 147 GLY B N 1
ATOM 2636 C CA . GLY B 1 147 ? -3.539 -12.891 -9.914 1 98.94 147 GLY B CA 1
ATOM 2637 C C . GLY B 1 147 ? -3.1 -11.883 -10.969 1 98.94 147 GLY B C 1
ATOM 2638 O O . GLY B 1 147 ? -3.422 -10.703 -10.867 1 98.94 147 GLY B O 1
ATOM 2639 N N . ILE B 1 148 ? -2.355 -12.352 -11.93 1 99 148 ILE B N 1
ATOM 2640 C CA . ILE B 1 148 ? -1.809 -11.469 -12.953 1 99 148 ILE B CA 1
ATOM 2641 C C . ILE B 1 148 ? -1.891 -12.141 -14.32 1 99 148 ILE B C 1
ATOM 2643 O O . ILE B 1 148 ? -1.605 -13.328 -14.453 1 99 148 ILE B O 1
ATOM 2647 N N . GLY B 1 149 ? -2.189 -11.367 -15.305 1 98.94 149 GLY B N 1
ATOM 2648 C CA . GLY B 1 149 ? -2.229 -11.836 -16.688 1 98.94 149 GLY B CA 1
ATOM 2649 C C . GLY B 1 149 ? -2.75 -10.789 -17.656 1 98.94 149 GLY B C 1
ATOM 2650 O O . GLY B 1 149 ? -3.119 -9.688 -17.25 1 98.94 149 GLY B O 1
ATOM 2651 N N . TYR B 1 150 ? -2.705 -11.156 -18.891 1 98.94 150 TYR B N 1
ATOM 2652 C CA . TYR B 1 150 ? -3.34 -10.297 -19.891 1 98.94 150 TYR B CA 1
ATOM 2653 C C . TYR B 1 150 ? -4.855 -10.297 -19.719 1 98.94 150 TYR B C 1
ATOM 2655 O O . TYR B 1 150 ? -5.477 -11.367 -19.656 1 98.94 150 TYR B O 1
ATOM 2663 N N . PRO B 1 151 ? -5.469 -9.148 -19.672 1 98.88 151 PRO B N 1
ATOM 2664 C CA . PRO B 1 151 ? -6.902 -9.086 -19.391 1 98.88 151 PRO B CA 1
ATOM 2665 C C . PRO B 1 151 ? -7.754 -9.75 -20.469 1 98.88 151 PRO B C 1
ATOM 2667 O O . PRO B 1 151 ? -7.469 -9.609 -21.656 1 98.88 151 PRO B O 1
ATOM 2670 N N . ALA B 1 152 ? -8.773 -10.477 -20.047 1 98.88 152 ALA B N 1
ATOM 2671 C CA . ALA B 1 152 ? -9.805 -11.016 -20.938 1 98.88 152 ALA B CA 1
ATOM 2672 C C . ALA B 1 152 ? -11.164 -10.391 -20.656 1 98.88 152 ALA B C 1
ATOM 2674 O O . ALA B 1 152 ? -12.203 -10.969 -20.969 1 98.88 152 ALA B O 1
ATOM 2675 N N . GLU B 1 153 ? -11.164 -9.32 -19.859 1 98.69 153 GLU B N 1
ATOM 2676 C CA . GLU B 1 153 ? -12.336 -8.492 -19.578 1 98.69 153 GLU B CA 1
ATOM 2677 C C . GLU B 1 153 ? -11.984 -7.008 -19.656 1 98.69 153 GLU B C 1
ATOM 2679 O O . GLU B 1 153 ? -10.805 -6.641 -19.688 1 98.69 153 GLU B O 1
ATOM 2684 N N . ARG B 1 154 ? -13.031 -6.242 -19.812 1 97.06 154 ARG B N 1
ATOM 2685 C CA . ARG B 1 154 ? -12.883 -4.793 -19.766 1 97.06 154 ARG B CA 1
ATOM 2686 C C . ARG B 1 154 ? -13.617 -4.207 -18.562 1 97.06 154 ARG B C 1
ATOM 2688 O O . ARG B 1 154 ? -14.75 -4.598 -18.266 1 97.06 154 ARG B O 1
ATOM 2695 N N . LYS B 1 155 ? -12.898 -3.416 -17.844 1 97.56 155 LYS B N 1
ATOM 2696 C CA . LYS B 1 155 ? -13.492 -2.689 -16.719 1 97.56 155 LYS B CA 1
ATOM 2697 C C . LYS B 1 155 ? -13.648 -1.207 -17.047 1 97.56 155 LYS B C 1
ATOM 2699 O O . LYS B 1 155 ? -12.812 -0.627 -17.734 1 97.56 155 LYS B O 1
ATOM 2704 N N . PRO B 1 156 ? -14.711 -0.635 -16.594 1 94.94 156 PRO B N 1
ATOM 2705 C CA . PRO B 1 156 ? -14.828 0.81 -16.797 1 94.94 156 PRO B CA 1
ATOM 2706 C C . PRO B 1 156 ? -13.727 1.598 -16.109 1 94.94 156 PRO B C 1
ATOM 2708 O O . PRO B 1 156 ? -13.195 1.151 -15.078 1 94.94 156 PRO B O 1
ATOM 2711 N N . GLU B 1 157 ? -13.453 2.705 -16.688 1 92.44 157 GLU B N 1
ATOM 2712 C CA . GLU B 1 157 ? -12.523 3.613 -16.016 1 92.44 157 GLU B CA 1
ATOM 2713 C C . GLU B 1 157 ? -13.117 4.133 -14.711 1 92.44 157 GLU B C 1
ATOM 2715 O O . GLU B 1 157 ? -14.328 4.07 -14.508 1 92.44 157 GLU B O 1
ATOM 2720 N N . HIS B 1 158 ? -12.188 4.562 -13.828 1 92.75 158 HIS B N 1
ATOM 2721 C CA . HIS B 1 158 ? -12.656 5.227 -12.617 1 92.75 158 HIS B CA 1
ATOM 2722 C C . HIS B 1 158 ? -13.539 6.422 -12.953 1 92.75 158 HIS B C 1
ATOM 2724 O O . HIS B 1 158 ? -13.281 7.137 -13.922 1 92.75 158 HIS B O 1
ATOM 2730 N N . SER B 1 159 ? -14.516 6.574 -12.156 1 88.75 159 SER B N 1
ATOM 2731 C CA . SER B 1 159 ? -15.406 7.715 -12.344 1 88.75 159 SER B CA 1
ATOM 2732 C C . SER B 1 159 ? -15.039 8.859 -11.398 1 88.75 159 SER B C 1
ATOM 2734 O O . SER B 1 159 ? -14.336 8.648 -10.406 1 88.75 159 SER B O 1
ATOM 2736 N N . LYS B 1 160 ? -15.508 10.023 -11.719 1 87 160 LYS B N 1
ATOM 2737 C CA . LYS B 1 160 ? -15.281 11.203 -10.883 1 87 160 LYS B CA 1
ATOM 2738 C C . LYS B 1 160 ? -15.938 11.039 -9.516 1 87 160 LYS B C 1
ATOM 2740 O O . LYS B 1 160 ? -15.531 11.68 -8.547 1 87 160 LYS B O 1
ATOM 2745 N N . GLU B 1 161 ? -16.922 10.156 -9.5 1 87.19 161 GLU B N 1
ATOM 2746 C CA . GLU B 1 161 ? -17.641 9.922 -8.25 1 87.19 161 GLU B CA 1
ATOM 2747 C C . GLU B 1 161 ? -16.75 9.219 -7.227 1 87.19 161 GLU B C 1
ATOM 2749 O O . GLU B 1 161 ? -17.047 9.227 -6.031 1 87.19 161 GLU B O 1
ATOM 2754 N N . GLU B 1 162 ? -15.664 8.656 -7.699 1 90.75 162 GLU B N 1
ATOM 2755 C CA . GLU B 1 162 ? -14.75 7.961 -6.801 1 90.75 162 GLU B CA 1
ATOM 2756 C C . GLU B 1 162 ? -13.844 8.945 -6.066 1 90.75 162 GLU B C 1
ATOM 2758 O O . GLU B 1 162 ? -13.164 8.57 -5.105 1 90.75 162 GLU B O 1
ATOM 2763 N N . ILE B 1 163 ? -13.859 10.188 -6.551 1 95.06 163 ILE B N 1
ATOM 2764 C CA . ILE B 1 163 ? -13.172 11.273 -5.852 1 95.06 163 ILE B CA 1
ATOM 2765 C C . ILE B 1 163 ? -14.047 11.805 -4.727 1 95.06 163 ILE B C 1
ATOM 2767 O O . ILE B 1 163 ? -15.039 12.5 -4.977 1 95.06 163 ILE B O 1
ATOM 2771 N N . MET B 1 164 ? -13.672 11.5 -3.494 1 96.94 164 MET B N 1
ATOM 2772 C CA . MET B 1 164 ? -14.531 11.75 -2.338 1 96.94 164 MET B CA 1
ATOM 2773 C C . MET B 1 164 ? -13.961 12.875 -1.476 1 96.94 164 MET B C 1
ATOM 2775 O O . MET B 1 164 ? -13.477 12.625 -0.368 1 96.94 164 MET B O 1
ATOM 2779 N N . TRP B 1 165 ? -14.227 14.055 -1.892 1 97.69 165 TRP B N 1
ATOM 2780 C CA . TRP B 1 165 ? -13.664 15.211 -1.198 1 97.69 165 TRP B CA 1
ATOM 2781 C C . TRP B 1 165 ? -14.266 15.344 0.199 1 97.69 165 TRP B C 1
ATOM 2783 O O . TRP B 1 165 ? -13.672 15.977 1.075 1 97.69 165 TRP B O 1
ATOM 2793 N N . GLU B 1 166 ? -15.43 14.727 0.452 1 97.5 166 GLU B N 1
ATOM 2794 C CA . GLU B 1 166 ? -16.062 14.773 1.769 1 97.5 166 GLU B CA 1
ATOM 2795 C C . GLU B 1 166 ? -15.266 13.961 2.787 1 97.5 166 GLU B C 1
ATOM 2797 O O . GLU B 1 166 ? -15.477 14.094 3.994 1 97.5 166 GLU B O 1
ATOM 2802 N N . ARG B 1 167 ? -14.312 13.148 2.307 1 98.31 167 ARG B N 1
ATOM 2803 C CA . ARG B 1 167 ? -13.445 12.352 3.172 1 98.31 167 ARG B CA 1
ATOM 2804 C C . ARG B 1 167 ? -12.133 13.078 3.459 1 98.31 167 ARG B C 1
ATOM 2806 O O . ARG B 1 167 ? -11.25 12.539 4.117 1 98.31 167 ARG B O 1
ATOM 2813 N N . VAL B 1 168 ? -11.992 14.273 2.912 1 98.88 168 VAL B N 1
ATOM 2814 C CA . VAL B 1 168 ? -10.805 15.094 3.131 1 98.88 168 VAL B CA 1
ATOM 2815 C C . VAL B 1 168 ? -11.141 16.25 4.074 1 98.88 168 VAL B C 1
ATOM 2817 O O . VAL B 1 168 ? -12.164 16.922 3.908 1 98.88 168 VAL B O 1
ATOM 2820 N N . HIS B 1 169 ? -10.328 16.422 5.066 1 98.94 169 HIS B N 1
ATOM 2821 C CA . HIS B 1 169 ? -10.516 17.422 6.102 1 98.94 169 HIS B CA 1
ATOM 2822 C C . HIS B 1 169 ? -9.312 18.359 6.195 1 98.94 169 HIS B C 1
ATOM 2824 O O . HIS B 1 169 ? -8.172 17.906 6.094 1 98.94 169 HIS B O 1
ATOM 2830 N N . LEU B 1 170 ? -9.594 19.656 6.363 1 98.88 170 LEU B N 1
ATOM 2831 C CA . LEU B 1 170 ? -8.508 20.625 6.41 1 98.88 170 LEU B CA 1
ATOM 2832 C C . LEU B 1 170 ? -8.156 20.969 7.855 1 98.88 170 LEU B C 1
ATOM 2834 O O . LEU B 1 170 ? -8.984 21.5 8.594 1 98.88 170 LEU B O 1
ATOM 2838 N N . ASN B 1 171 ? -7 20.641 8.328 1 98.88 171 ASN B N 1
ATOM 2839 C CA . ASN B 1 171 ? -6.359 20.984 9.594 1 98.88 171 ASN B CA 1
ATOM 2840 C C . ASN B 1 171 ? -7.062 20.328 10.773 1 98.88 171 ASN B C 1
ATOM 2842 O O . ASN B 1 171 ? -6.41 19.859 11.711 1 98.88 171 ASN B O 1
ATOM 2846 N N . LYS B 1 172 ? -8.336 20.172 10.727 1 98.75 172 LYS B N 1
ATOM 2847 C CA . LYS B 1 172 ? -9.133 19.469 11.734 1 98.75 172 LYS B CA 1
ATOM 2848 C C . LYS B 1 172 ? -10.188 18.594 11.078 1 98.75 172 LYS B C 1
ATOM 2850 O O . LYS B 1 172 ? -10.727 18.922 10.023 1 98.75 172 LYS B O 1
ATOM 2855 N N . PHE B 1 173 ? -10.453 17.484 11.789 1 98.81 173 PHE B N 1
ATOM 2856 C CA . PHE B 1 173 ? -11.477 16.594 11.266 1 98.81 173 PHE B CA 1
ATOM 2857 C C . PHE B 1 173 ? -12.82 17.312 11.156 1 98.81 173 PHE B C 1
ATOM 2859 O O . PHE B 1 173 ? -13.25 17.969 12.094 1 98.81 173 PHE B O 1
ATOM 2866 N N . GLY B 1 174 ? -13.43 17.25 10.031 1 98.5 174 GLY B N 1
ATOM 2867 C CA . GLY B 1 174 ? -14.727 17.859 9.828 1 98.5 174 GLY B CA 1
ATOM 2868 C C . GLY B 1 174 ? -14.656 19.172 9.07 1 98.5 174 GLY B C 1
ATOM 2869 O O . GLY B 1 174 ? -15.664 19.641 8.531 1 98.5 174 GLY B O 1
ATOM 2870 N N . ASN B 1 175 ? -13.469 19.797 9.055 1 98.62 175 ASN B N 1
ATOM 2871 C CA . ASN B 1 175 ? -13.312 21.047 8.305 1 98.62 175 ASN B CA 1
ATOM 2872 C C . ASN B 1 175 ? -13.242 20.781 6.805 1 98.62 175 ASN B C 1
ATOM 2874 O O . ASN B 1 175 ? -12.477 19.938 6.352 1 98.62 175 ASN B O 1
ATOM 2878 N N . VAL B 1 176 ? -13.977 21.547 6.078 1 96.62 176 VAL B N 1
ATOM 2879 C CA . VAL B 1 176 ? -14.109 21.344 4.637 1 96.62 176 VAL B CA 1
ATOM 2880 C C . VAL B 1 176 ? -12.789 21.656 3.947 1 96.62 176 VAL B C 1
ATOM 2882 O O . VAL B 1 176 ? -12.18 22.703 4.207 1 96.62 176 VAL B O 1
ATOM 2885 N N . PHE B 1 177 ? -12.359 20.797 3.119 1 96.88 177 PHE B N 1
ATOM 2886 C CA . PHE B 1 177 ? -11.148 21 2.34 1 96.88 177 PHE B CA 1
ATOM 2887 C C . PHE B 1 177 ? -11.461 21.703 1.026 1 96.88 177 PHE B C 1
ATOM 2889 O O . PHE B 1 177 ? -10.773 22.656 0.648 1 96.88 177 PHE B O 1
ATOM 2896 N N . LYS B 1 178 ? -12.602 21.141 0.459 1 86.81 178 LYS B N 1
ATOM 2897 C CA . LYS B 1 178 ? -13.102 21.656 -0.81 1 86.81 178 LYS B CA 1
ATOM 2898 C C . LYS B 1 178 ? -14.625 21.766 -0.802 1 86.81 178 LYS B C 1
ATOM 2900 O O . LYS B 1 178 ? -15.312 20.859 -0.318 1 86.81 178 LYS B O 1
#

pLDDT: mean 98.18, std 1.96, range [86.81, 99.0]

Secondary structure (DSSP, 8-state):
-BHHHHHHH--B---B-S-PPPHHHHHHHHHHHHTS--GGG---EEEEEE--HHHHHHHHTS-GGGGGGGG-SEEEEEEEETTT-TTHHHHHHHHHHHHHHHHHHTT-EEEEEE-TT-BSSSS-BHHHHHHHHHT--TTEEEEEEEEEE-BSS--PPPPGGG--GGGEEESSTT-B--/-BHHHHHHH--B---B-S-PPPHHHHHHHHHHHHTS--GGG---EEEEEE--HHHHHHHHTS-GGGGGGGG-SEEEEEEEETTT-TTHHHHHHHHHHHHHHHHHHTT-EEEEEE-TT-BSSSS-BHHHHHHHHHT--TTEEEEEEEEEE-BSS--PPPPGGG--GGGEEESSTT-B--

InterPro domains:
  IPR000415 Nitroreductase-like [G3DSA:3.40.109.10] (4-173)
  IPR000415 Nitroreductase-like [SSF55469] (1-174)
  IPR029479 Nitroreductase [PF00881] (7-61)
  IPR029479 Nitroreductase [PF00881] (63-150)

Foldseek 3Di:
DDQVCLVQQADAFLAADPDADDPVLVVQLQVLLLPFDDDVSLSFKDKDKDQDLVLQCQLCLLAVLSVSSNRFRIKIWIKGQCVRDVRRQVSSVRSVVSSRSSLSVVQKHKHKAFFPPADSDPPGGSQRSVCVSPVPDPRITTGTMMGMHHHPDDDDTDDPVVVCQCCDADPDPPHRPD/DDQVCLVQQADAFLAADPDADDPVLVVQLQVLLLPFDDDVSLSFKDKDKDQDLVLQCQLCLLAVLSVSSNRFNIKIWIKGQCVRDVRRQVSSVRSVVSSRSSLSVVQKHKHKAFFPPADSDPPGGSQRSNCVSPVPDPRITTGTMMGMHHHPDDDDTDDPVVVCQCCDADPDPPHRPD

Radius of gyration: 19.59 Å; Cα contacts (8 Å, |Δi|>4): 810; chains: 2; bounding box: 39×53×52 Å

Organism: NCBI:txid2866384

Sequence (356 aa):
MEFFETVKKRRSIREYQDKKVPKEMVEKILEAAFYSPSSRNRRPWHFIVVDDRDLIIKLSQARSALKFLETAPLAIVVCGDENISSAWVFDASIAAEHIQLAATALDLGACWGHVLERQHNKEKSAEEYIRELLGIPKHVRILCVIGIGYPAERKPEHSKEEIMWERVHLNKFGNVFKMEFFETVKKRRSIREYQDKKVPKEMVEKILEAAFYSPSSRNRRPWHFIVVDDRDLIIKLSQARSALKFLETAPLAIVVCGDENISSAWVFDASIAAEHIQLAATALDLGACWGHVLERQHNKEKSAEEYIRELLGIPKHVRILCVIGIGYPAERKPEHSKEEIMWERVHLNKFGNVFK